Protein AF-X0RIE0-F1 (afdb_monomer_lite)

Foldseek 3Di:
DAEDALAFDFDQDPLLATEGAQKAAEQLQCVVPVCQGDVNAQPLSVVCVVVVYDRNDIHGNPRYPPVNNLVSLQPRPALEHEYANRYACLVPLPRVLVVLQSNLVRHAYEYEHLNSDDDDPVSLVSLQVSQHEYAHEDELPDDPVSLVVSVVSQVVSVVSRRHYEHEYQYFDFAPDPVCVSSVVSRVVSVVDPPYAYDWDFDACPDVCNVVRGTPWDQDPQARPRTITGPPDPPHDRHRLVPHPCNSVPDPVPDDDDPWDWDQDVPNPDIDTPDDDDDDDDPVVVPDDD

Sequence (289 aa):
MRQYSETLTAATNSRGVLDIDTVKGCYFGMKTYPDGGCYKLCYAAKIAARYKIDFSKSIIRKDINHSRIEKAVIRHKLPWFRVGTMGDPSYSWNYTIKVCEWLSRFKTPVIITKHWVPMSNDHISALKKCGAIVNTSTSPLDSRAEIDYRVNTFKSLKKLGVKSVLRVVSVKFGA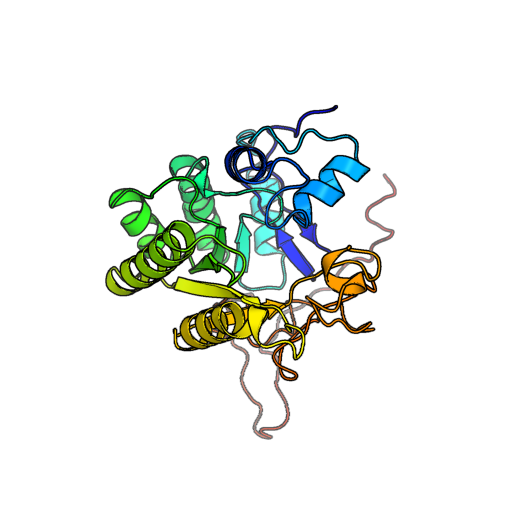DSKYDEKKHIQDRLFLNTPIIDNPLRIMINDNRVVSGQIVVQKHKGAVGGSTVSISNKATYLGKCGLCPDQCGVEFNKLWVGGYKMTKGEDDSKMVPCKYDPKAMNQIEMFTDT

Radius of gyration: 19.78 Å; chains: 1; bounding box: 59×55×47 Å

Structure (mmCIF, N/CA/C/O backbone):
data_AF-X0RIE0-F1
#
_entry.id   AF-X0RIE0-F1
#
loop_
_atom_site.group_PDB
_atom_site.id
_atom_site.type_symbol
_atom_site.label_atom_id
_atom_site.label_alt_id
_atom_site.label_comp_id
_atom_site.label_asym_id
_atom_site.label_entity_id
_atom_site.label_seq_id
_atom_site.pdbx_PDB_ins_code
_atom_site.Cartn_x
_atom_site.Cartn_y
_atom_site.Cartn_z
_atom_site.occupancy
_atom_site.B_iso_or_equiv
_atom_site.auth_seq_id
_atom_site.auth_comp_id
_atom_site.auth_asym_id
_atom_site.auth_atom_id
_atom_site.pdbx_PDB_model_num
ATOM 1 N N . MET A 1 1 ? -6.871 21.908 -9.782 1.00 80.75 1 MET A N 1
ATOM 2 C CA . MET A 1 1 ? -7.375 20.581 -9.342 1.00 80.75 1 MET A CA 1
ATOM 3 C C . MET A 1 1 ? -8.070 20.736 -7.998 1.00 80.75 1 MET A C 1
ATOM 5 O O . MET A 1 1 ? -7.687 21.620 -7.245 1.00 80.75 1 MET A O 1
ATOM 9 N N . ARG A 1 2 ? -9.077 19.908 -7.700 1.00 93.75 2 ARG A N 1
ATOM 10 C CA . ARG A 1 2 ? -9.757 19.882 -6.392 1.00 93.75 2 ARG A CA 1
ATOM 11 C C . ARG A 1 2 ? -8.868 19.222 -5.337 1.00 93.75 2 ARG A C 1
ATOM 13 O O . ARG A 1 2 ? -8.039 18.388 -5.689 1.00 93.75 2 ARG A O 1
ATOM 20 N N . GLN A 1 3 ? -9.059 19.546 -4.064 1.00 94.44 3 GLN A N 1
ATOM 21 C CA . GLN A 1 3 ? -8.423 18.815 -2.962 1.00 94.44 3 GLN A CA 1
ATOM 22 C C . GLN A 1 3 ? -9.340 17.699 -2.448 1.00 94.44 3 GLN A C 1
ATOM 24 O O . GLN A 1 3 ? -10.545 17.695 -2.712 1.00 94.44 3 GLN A O 1
ATOM 29 N N . TYR A 1 4 ? -8.765 16.732 -1.733 1.00 95.88 4 TYR A N 1
ATOM 30 C CA . TYR A 1 4 ? -9.562 15.785 -0.960 1.00 95.88 4 TYR A CA 1
ATOM 31 C C . TYR A 1 4 ? -10.248 16.495 0.211 1.00 95.88 4 TYR A C 1
ATOM 33 O O . TYR A 1 4 ? -9.674 17.394 0.812 1.00 95.88 4 TYR A O 1
ATOM 41 N N . SER A 1 5 ? -11.457 16.051 0.552 1.00 95.12 5 SER A N 1
ATOM 42 C CA . SER A 1 5 ? -12.152 16.476 1.771 1.00 95.12 5 SER A CA 1
ATOM 43 C C . SER A 1 5 ? -11.502 15.868 3.021 1.00 95.12 5 SER A C 1
ATOM 45 O O . SER A 1 5 ? -11.098 14.696 3.013 1.00 95.12 5 SER A O 1
ATOM 47 N N . GLU A 1 6 ? -11.482 16.651 4.101 1.00 96.75 6 GLU A N 1
ATOM 48 C CA . GLU A 1 6 ? -11.042 16.252 5.443 1.00 96.75 6 GLU A CA 1
ATOM 49 C C . GLU A 1 6 ? -12.029 15.315 6.161 1.00 96.75 6 GLU A C 1
ATOM 51 O O . GLU A 1 6 ? -11.712 14.758 7.205 1.00 96.75 6 GLU A O 1
ATOM 56 N N . THR A 1 7 ? -13.202 15.035 5.594 1.00 97.75 7 THR A N 1
ATOM 57 C CA . THR A 1 7 ? -14.171 14.124 6.212 1.00 97.75 7 THR A CA 1
ATOM 58 C C . THR A 1 7 ? -13.706 12.681 6.146 1.00 97.75 7 THR A C 1
ATOM 60 O O . THR A 1 7 ? -13.530 12.168 5.047 1.00 97.75 7 THR A O 1
ATOM 63 N N . LEU A 1 8 ? -13.566 11.976 7.270 1.00 98.00 8 LEU A N 1
ATOM 64 C CA . LEU A 1 8 ? -13.267 10.542 7.296 1.00 98.00 8 LEU A CA 1
ATOM 65 C C . LEU A 1 8 ? -14.462 9.736 6.769 1.00 98.00 8 LEU A C 1
ATOM 67 O O . LEU A 1 8 ? -15.612 9.973 7.127 1.00 98.00 8 LEU A O 1
ATOM 71 N N . THR A 1 9 ? -14.203 8.746 5.914 1.00 96.81 9 THR A N 1
ATOM 72 C CA . THR A 1 9 ? -15.258 7.909 5.318 1.00 96.81 9 THR A CA 1
ATOM 73 C C . THR A 1 9 ? -14.890 6.441 5.403 1.00 96.81 9 THR A C 1
ATOM 75 O O . THR A 1 9 ? -13.744 6.099 5.119 1.00 96.81 9 THR A O 1
ATOM 78 N N . ALA A 1 10 ? -15.879 5.590 5.663 1.00 97.19 10 ALA A N 1
ATOM 79 C CA . ALA A 1 10 ? -15.780 4.146 5.502 1.00 97.19 10 ALA A CA 1
ATOM 80 C C . ALA A 1 10 ? -16.539 3.726 4.234 1.00 97.19 10 ALA A C 1
ATOM 82 O O . ALA A 1 10 ? -17.745 3.957 4.138 1.00 97.19 10 ALA A O 1
ATOM 83 N N . ALA A 1 11 ? -15.842 3.166 3.243 1.00 93.81 11 ALA A N 1
ATOM 84 C CA . ALA A 1 11 ? -16.431 2.825 1.946 1.00 93.81 11 ALA A CA 1
ATOM 85 C C . ALA A 1 11 ? -15.933 1.470 1.437 1.00 93.81 11 ALA A C 1
ATOM 87 O O . ALA A 1 11 ? -14.747 1.170 1.517 1.00 93.81 11 ALA A O 1
ATOM 88 N N . THR A 1 12 ? -16.836 0.647 0.898 1.00 95.00 12 THR A N 1
ATOM 89 C CA . THR A 1 12 ? -16.446 -0.641 0.308 1.00 95.00 12 THR A CA 1
ATOM 90 C C . THR A 1 12 ? -15.968 -0.434 -1.127 1.00 95.00 12 THR A C 1
ATOM 92 O O . THR A 1 12 ? -16.704 0.096 -1.955 1.00 95.00 12 THR A O 1
ATOM 95 N N . ASN A 1 13 ? -14.744 -0.858 -1.439 1.00 89.75 13 ASN A N 1
ATOM 96 C CA . ASN A 1 13 ? -14.185 -0.746 -2.786 1.00 89.75 13 ASN A CA 1
ATOM 97 C C . ASN A 1 13 ? -14.621 -1.895 -3.714 1.00 89.75 13 ASN A C 1
ATOM 99 O O . ASN A 1 13 ? -15.261 -2.866 -3.308 1.00 89.75 13 ASN A O 1
ATOM 103 N N . SER A 1 14 ? -14.199 -1.829 -4.979 1.00 85.19 14 SER A N 1
ATOM 104 C CA . SER A 1 14 ? -14.514 -2.833 -6.008 1.00 85.19 14 SER A CA 1
ATOM 105 C C . SER A 1 14 ? -13.951 -4.236 -5.733 1.00 85.19 14 SER A C 1
ATOM 107 O O . SER A 1 14 ? -14.392 -5.211 -6.344 1.00 85.19 14 SER A O 1
ATOM 109 N N . ARG A 1 15 ? -13.004 -4.378 -4.795 1.00 85.00 15 ARG A N 1
ATOM 110 C CA . ARG A 1 15 ? -12.513 -5.679 -4.310 1.00 85.00 15 ARG A CA 1
ATOM 111 C C . ARG A 1 15 ? -13.320 -6.225 -3.131 1.00 85.00 15 ARG A C 1
ATOM 113 O O . ARG A 1 15 ? -13.024 -7.330 -2.672 1.00 85.00 15 ARG A O 1
ATOM 120 N N . GLY A 1 16 ? -14.332 -5.491 -2.671 1.00 90.25 16 GLY A N 1
ATOM 121 C CA . GLY A 1 16 ? -15.191 -5.865 -1.553 1.00 90.25 16 GLY A CA 1
ATOM 122 C C . GLY A 1 16 ? -14.558 -5.631 -0.183 1.00 90.25 16 GLY A C 1
ATOM 123 O O . GLY A 1 16 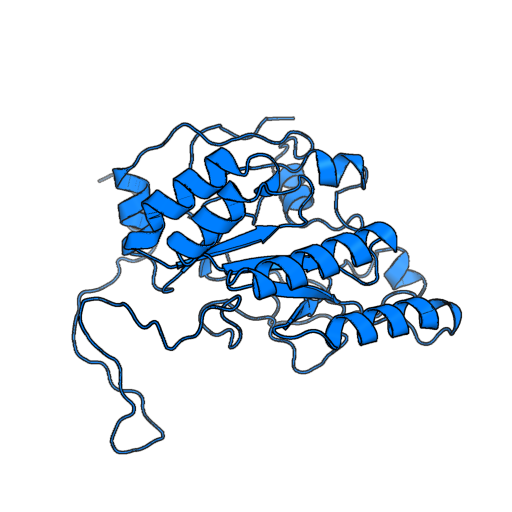? -14.943 -6.317 0.755 1.00 90.25 16 GLY A O 1
ATOM 124 N N . VAL A 1 17 ? -13.586 -4.718 -0.080 1.00 93.62 17 VAL A N 1
ATOM 125 C CA . VAL A 1 17 ? -12.915 -4.343 1.177 1.00 93.62 17 VAL A CA 1
ATOM 126 C C . VAL A 1 17 ? -13.443 -3.006 1.662 1.00 93.62 17 VAL A C 1
ATOM 128 O O . VAL A 1 17 ? -13.542 -2.083 0.856 1.00 93.62 17 VAL A O 1
ATOM 131 N N . LEU A 1 18 ? -13.728 -2.893 2.958 1.00 97.69 18 LEU A N 1
ATOM 132 C CA . LEU A 1 18 ? -13.994 -1.611 3.602 1.00 97.69 18 LEU A CA 1
ATOM 133 C C . LEU A 1 18 ? -12.692 -0.824 3.783 1.00 97.69 18 LEU A C 1
ATOM 135 O O . LEU A 1 18 ? -11.839 -1.206 4.585 1.00 97.69 18 LEU A O 1
ATOM 139 N N . ASP A 1 19 ? -12.562 0.277 3.052 1.00 97.69 19 ASP A N 1
ATOM 140 C CA . ASP A 1 19 ? -11.468 1.230 3.191 1.00 97.69 19 ASP A CA 1
ATOM 141 C C . ASP A 1 19 ? -11.870 2.362 4.147 1.00 97.69 19 ASP A C 1
ATOM 143 O O . ASP A 1 19 ? -12.945 2.958 4.016 1.00 97.69 19 ASP A O 1
ATOM 147 N N . ILE A 1 20 ? -10.976 2.672 5.083 1.00 98.25 20 ILE A N 1
ATOM 148 C CA . ILE A 1 20 ? -11.051 3.788 6.028 1.00 98.25 20 ILE A CA 1
ATOM 149 C C . ILE A 1 20 ? -9.722 4.532 5.949 1.00 98.25 20 ILE A C 1
ATOM 151 O O . ILE A 1 20 ? -8.845 4.406 6.797 1.00 98.25 20 ILE A O 1
ATOM 155 N N . ASP A 1 21 ? -9.545 5.278 4.864 1.00 97.81 21 ASP A N 1
ATOM 156 C CA . ASP A 1 21 ? -8.313 6.023 4.624 1.00 97.81 21 ASP A CA 1
ATOM 157 C C . ASP A 1 21 ? -8.254 7.265 5.517 1.00 97.81 21 ASP A C 1
ATOM 159 O O . ASP A 1 21 ? -8.975 8.239 5.284 1.00 97.81 21 ASP A O 1
ATOM 163 N N . THR A 1 22 ? -7.380 7.216 6.523 1.00 98.38 22 THR A N 1
ATOM 164 C CA . THR A 1 22 ? -7.072 8.307 7.466 1.00 98.38 22 THR A CA 1
ATOM 165 C C . THR A 1 22 ? -6.283 9.436 6.811 1.00 98.38 22 THR A C 1
ATOM 167 O O . THR A 1 22 ? -6.375 10.590 7.227 1.00 98.38 22 THR A O 1
ATOM 170 N N . VAL A 1 23 ? -5.545 9.101 5.753 1.00 98.31 23 VAL A N 1
ATOM 171 C CA . VAL A 1 23 ? -4.840 10.027 4.872 1.00 98.31 23 VAL A CA 1
ATOM 172 C C . VAL A 1 23 ? -5.241 9.723 3.433 1.00 98.31 23 VAL A C 1
ATOM 174 O O . VAL A 1 23 ? -5.200 8.568 3.005 1.00 98.31 23 VAL A O 1
ATOM 177 N N . LYS A 1 24 ? -5.603 10.759 2.672 1.00 97.56 24 LYS A N 1
ATOM 178 C CA . LYS A 1 24 ? -5.766 10.675 1.214 1.00 97.56 24 LYS A CA 1
ATOM 179 C C . LYS A 1 24 ? -4.759 11.562 0.505 1.00 97.56 24 LYS A C 1
ATOM 181 O O . LYS A 1 24 ? -4.426 12.633 0.995 1.00 97.56 24 LYS A O 1
ATOM 186 N N . GLY A 1 25 ? -4.305 11.111 -0.659 1.00 97.50 25 GLY A N 1
ATOM 187 C CA . GLY A 1 25 ? -3.147 11.698 -1.324 1.00 97.50 25 GLY A CA 1
ATOM 188 C C . GLY A 1 25 ? -1.833 11.158 -0.763 1.00 97.50 25 GLY A C 1
ATOM 189 O O . GLY A 1 25 ? -1.790 10.524 0.294 1.00 97.50 25 GLY A O 1
ATOM 190 N N . CYS A 1 26 ? -0.755 11.348 -1.518 1.00 97.88 26 CYS A N 1
ATOM 191 C CA . CYS A 1 26 ? 0.563 10.849 -1.147 1.00 97.88 26 CYS A CA 1
ATOM 192 C C . CYS A 1 26 ? 1.647 11.826 -1.599 1.00 97.88 26 CYS A C 1
ATOM 194 O O . CYS A 1 26 ? 2.268 11.640 -2.645 1.00 97.88 26 CYS A O 1
ATOM 196 N N . TYR A 1 27 ? 1.892 12.852 -0.783 1.00 97.56 27 TYR A N 1
ATOM 197 C CA . TYR A 1 27 ? 2.935 13.845 -1.037 1.00 97.56 27 TYR A CA 1
ATOM 198 C C . TYR A 1 27 ? 4.303 13.207 -1.273 1.00 97.56 27 TYR A C 1
ATOM 200 O O . TYR A 1 27 ? 4.913 13.441 -2.309 1.00 97.56 27 TYR A O 1
ATOM 208 N N . PHE A 1 28 ? 4.763 12.341 -0.368 1.00 96.38 28 PHE A N 1
ATOM 209 C CA . PHE A 1 28 ? 6.079 11.711 -0.499 1.00 96.38 28 PHE A CA 1
ATOM 210 C C . PHE A 1 28 ? 6.182 10.820 -1.737 1.00 96.38 28 PHE A C 1
ATOM 212 O O . PHE A 1 28 ? 7.146 10.926 -2.484 1.00 96.38 28 PHE A O 1
ATOM 219 N N . GLY A 1 29 ? 5.157 10.010 -2.017 1.00 95.62 29 GLY A N 1
ATOM 220 C CA . GLY A 1 29 ? 5.140 9.167 -3.210 1.00 95.62 29 GLY A CA 1
ATOM 221 C C . GLY A 1 29 ? 5.154 9.972 -4.510 1.00 95.62 29 GLY A C 1
ATOM 222 O O . GLY A 1 29 ? 5.807 9.558 -5.462 1.00 95.62 29 GLY A O 1
ATOM 223 N N . MET A 1 30 ? 4.475 11.122 -4.546 1.00 97.00 30 MET A N 1
ATOM 224 C CA . MET A 1 30 ? 4.508 12.037 -5.691 1.00 97.00 30 MET A CA 1
ATOM 225 C C . MET A 1 30 ? 5.804 12.850 -5.749 1.00 97.00 30 MET A C 1
ATOM 227 O O . MET A 1 30 ? 6.278 13.147 -6.832 1.00 97.00 30 MET A O 1
ATOM 231 N N . LYS A 1 31 ? 6.430 13.172 -4.615 1.00 96.06 31 LYS A N 1
ATOM 232 C CA . LYS A 1 31 ? 7.739 13.834 -4.590 1.00 96.06 31 LYS A CA 1
ATOM 233 C C . LYS A 1 31 ? 8.838 12.910 -5.118 1.00 96.06 31 LYS A C 1
ATOM 235 O O . LYS A 1 31 ? 9.671 13.342 -5.904 1.00 96.06 31 LYS A O 1
ATOM 240 N N . THR A 1 32 ? 8.831 11.645 -4.701 1.00 94.44 32 THR A N 1
ATOM 241 C CA . THR A 1 32 ? 9.798 10.635 -5.155 1.00 94.44 32 THR A CA 1
ATOM 242 C C . THR A 1 32 ? 9.533 10.205 -6.598 1.00 94.44 32 THR A C 1
ATOM 244 O O . THR A 1 32 ? 10.470 9.960 -7.352 1.00 94.44 32 THR A O 1
ATOM 247 N N . TYR A 1 33 ? 8.263 10.128 -6.999 1.00 94.19 33 TYR A N 1
ATOM 248 C CA . TYR A 1 33 ? 7.850 9.721 -8.340 1.00 94.19 33 TYR A CA 1
ATOM 249 C C . TYR A 1 33 ? 6.817 10.717 -8.907 1.00 94.19 33 TYR A C 1
ATOM 251 O O . TYR A 1 33 ? 5.611 10.440 -8.874 1.00 94.19 33 TYR A O 1
ATOM 259 N N . PRO A 1 34 ? 7.264 11.877 -9.428 1.00 92.69 34 PRO A N 1
ATOM 260 C CA . PRO A 1 34 ? 6.371 12.962 -9.863 1.00 92.69 34 PRO A CA 1
ATOM 261 C C . PRO A 1 34 ? 5.415 12.556 -10.986 1.00 92.69 34 PRO A C 1
ATOM 263 O O . PRO A 1 34 ? 4.260 12.984 -11.009 1.00 92.69 34 PRO A O 1
ATOM 266 N N . ASP A 1 35 ? 5.835 11.630 -11.844 1.00 90.88 35 ASP A N 1
ATOM 267 C CA . ASP A 1 35 ? 5.082 11.206 -13.026 1.00 90.88 35 ASP A CA 1
ATOM 268 C C . ASP A 1 35 ? 4.037 10.119 -12.710 1.00 90.88 35 ASP A C 1
ATOM 270 O O . ASP A 1 35 ? 4.015 9.047 -13.317 1.00 90.88 35 ASP A O 1
ATOM 274 N N . GLY A 1 36 ? 3.166 10.363 -11.731 1.00 90.81 36 GLY A N 1
ATOM 275 C CA . GLY A 1 36 ? 2.044 9.468 -11.415 1.00 90.81 36 GLY A CA 1
ATOM 276 C C . GLY A 1 36 ? 2.278 8.508 -10.245 1.00 90.81 36 GLY A C 1
ATOM 277 O O . GLY A 1 36 ? 1.627 7.460 -10.166 1.00 90.81 36 GLY A O 1
ATOM 278 N N . GLY A 1 37 ? 3.177 8.858 -9.324 1.00 94.25 37 GLY A N 1
ATOM 279 C CA . GLY A 1 37 ? 3.427 8.126 -8.084 1.00 94.25 37 GLY A CA 1
ATOM 280 C C . GLY A 1 37 ? 4.236 6.849 -8.300 1.00 94.25 37 GLY A C 1
ATOM 281 O O . GLY A 1 37 ? 4.867 6.675 -9.339 1.00 94.25 37 GLY A O 1
ATOM 282 N N . CYS A 1 38 ? 4.225 5.944 -7.314 1.00 94.12 38 CYS A N 1
ATOM 283 C CA . CYS A 1 38 ? 5.044 4.721 -7.303 1.00 94.12 38 CYS A CA 1
ATOM 284 C C . CYS A 1 38 ? 5.117 4.040 -8.682 1.00 94.12 38 CYS A C 1
ATOM 286 O O . CYS A 1 38 ? 4.095 3.638 -9.247 1.00 94.12 38 CYS A O 1
ATOM 288 N N . TYR A 1 39 ? 6.339 3.930 -9.212 1.00 92.75 39 TYR A N 1
ATOM 289 C CA . TYR A 1 39 ? 6.660 3.307 -10.506 1.00 92.75 39 TYR A CA 1
ATOM 290 C C . TYR A 1 39 ? 5.984 3.940 -11.730 1.00 92.75 39 TYR A C 1
ATOM 292 O O . TYR A 1 39 ? 5.895 3.280 -12.772 1.00 92.75 39 TYR A O 1
ATOM 300 N N . LYS A 1 40 ? 5.496 5.182 -11.603 1.00 91.44 40 LYS A N 1
ATOM 301 C CA . LYS A 1 40 ? 4.629 5.892 -12.563 1.00 91.44 40 LYS A CA 1
ATOM 302 C C . LYS A 1 40 ? 3.266 5.218 -12.777 1.00 91.44 40 LYS A C 1
ATOM 304 O O . LYS A 1 40 ? 2.592 5.392 -13.791 1.00 91.44 40 LYS A O 1
ATOM 309 N N . LEU A 1 41 ? 2.865 4.365 -11.833 1.00 92.25 41 LEU A N 1
ATOM 310 C CA . LEU A 1 41 ? 1.735 3.445 -11.974 1.00 92.25 41 LEU A CA 1
ATOM 311 C C . LEU A 1 41 ? 0.826 3.425 -10.744 1.00 92.25 41 LEU A C 1
ATOM 313 O O . LEU A 1 41 ? -0.003 2.521 -10.618 1.00 92.25 41 LEU A O 1
ATOM 317 N N . CYS A 1 42 ? 0.935 4.408 -9.846 1.00 94.06 42 CYS A N 1
ATOM 318 C CA . CYS A 1 42 ? 0.115 4.439 -8.644 1.00 94.06 42 CYS A CA 1
ATOM 319 C C . CYS A 1 42 ? -1.375 4.484 -9.014 1.00 94.06 42 CYS A C 1
ATOM 321 O O . CYS A 1 42 ? -1.870 5.436 -9.621 1.00 94.06 42 CYS A O 1
ATOM 323 N N . TYR A 1 43 ? -2.106 3.438 -8.628 1.00 90.06 43 TYR A N 1
ATOM 324 C CA . TYR A 1 43 ? -3.536 3.318 -8.901 1.00 90.06 43 TYR A CA 1
ATOM 325 C C . TYR A 1 43 ? -4.336 4.483 -8.300 1.00 90.06 43 TYR A C 1
ATOM 327 O O . TYR A 1 43 ? -5.184 5.058 -8.980 1.00 90.06 43 TYR A O 1
ATOM 335 N N . ALA A 1 44 ? -4.018 4.875 -7.062 1.00 93.69 44 ALA A N 1
ATOM 336 C CA . ALA A 1 44 ? -4.684 5.980 -6.380 1.00 93.69 44 ALA A CA 1
ATOM 337 C C . ALA A 1 44 ? -4.435 7.331 -7.075 1.00 93.69 44 ALA A C 1
ATOM 339 O O . ALA A 1 44 ? -5.380 8.100 -7.251 1.00 93.69 44 ALA A O 1
ATOM 340 N N . ALA A 1 45 ? -3.211 7.580 -7.559 1.00 95.69 45 ALA A N 1
ATOM 341 C CA . ALA A 1 45 ? -2.891 8.776 -8.339 1.00 95.69 45 ALA A CA 1
ATOM 342 C C . ALA A 1 45 ? -3.681 8.824 -9.659 1.00 95.69 45 ALA A C 1
ATOM 344 O O . ALA A 1 45 ? -4.270 9.850 -9.995 1.00 95.69 45 ALA A O 1
ATOM 345 N N . LYS A 1 46 ? -3.776 7.694 -10.376 1.00 92.69 46 LYS A N 1
ATOM 346 C CA . LYS A 1 46 ? -4.558 7.593 -11.622 1.00 92.69 46 LYS A CA 1
ATOM 347 C C . LYS A 1 46 ? -6.052 7.840 -11.401 1.00 92.69 46 LYS A C 1
ATOM 349 O O . LYS A 1 46 ? -6.688 8.514 -12.210 1.00 92.69 46 LYS A O 1
ATOM 354 N N . ILE A 1 47 ? -6.622 7.315 -10.313 1.00 91.88 47 ILE A N 1
ATOM 355 C CA . ILE A 1 47 ? -8.013 7.607 -9.941 1.00 91.88 47 ILE A CA 1
ATOM 356 C C . ILE A 1 47 ? -8.183 9.092 -9.627 1.00 91.88 47 ILE A C 1
ATOM 358 O O . ILE A 1 47 ? -9.107 9.716 -10.141 1.00 91.88 47 ILE A O 1
ATOM 362 N N . ALA A 1 48 ? -7.307 9.663 -8.799 1.00 94.62 48 ALA A N 1
ATOM 363 C CA . ALA A 1 48 ? -7.378 11.069 -8.422 1.00 94.62 48 ALA A CA 1
ATOM 364 C C . ALA A 1 48 ? -7.362 11.978 -9.659 1.00 94.62 48 ALA A C 1
ATOM 366 O O . ALA A 1 48 ? -8.244 12.824 -9.807 1.00 94.62 48 ALA A O 1
ATOM 367 N N . ALA A 1 49 ? -6.442 11.719 -10.594 1.00 94.06 49 ALA A N 1
ATOM 368 C CA . ALA A 1 49 ? -6.347 12.433 -11.863 1.00 94.06 49 ALA A CA 1
ATOM 369 C C . ALA A 1 49 ? -7.648 12.345 -12.678 1.00 94.06 49 ALA A C 1
ATOM 371 O O . ALA A 1 49 ? -8.153 13.370 -13.134 1.00 94.06 49 ALA A O 1
ATOM 372 N N . ARG A 1 50 ? -8.256 11.151 -12.782 1.00 92.56 50 ARG A N 1
ATOM 373 C CA . ARG A 1 50 ? -9.558 10.959 -13.453 1.00 92.56 50 ARG A CA 1
ATOM 374 C C . ARG A 1 50 ? -10.656 11.848 -12.865 1.00 92.56 50 ARG A C 1
ATOM 376 O O . ARG A 1 50 ? -11.483 12.366 -13.606 1.00 92.56 50 ARG A O 1
ATOM 383 N N . TYR A 1 51 ? -10.651 12.049 -11.550 1.00 92.62 51 TYR A N 1
ATOM 384 C CA . TYR A 1 51 ? -11.613 12.909 -10.857 1.00 92.62 51 TYR A CA 1
ATOM 385 C C . TYR A 1 51 ? -11.124 14.357 -10.668 1.00 92.62 51 TYR A C 1
ATOM 387 O O . TYR A 1 51 ? -11.759 15.124 -9.938 1.00 92.62 51 TYR A O 1
ATOM 395 N N . LYS A 1 52 ? -10.031 14.760 -11.334 1.00 96.44 52 LYS A N 1
ATOM 396 C CA . LYS A 1 52 ? -9.419 16.098 -11.241 1.00 96.44 52 LYS A CA 1
ATOM 397 C C . LYS A 1 52 ? -9.046 16.494 -9.800 1.00 96.44 52 LYS A C 1
ATOM 399 O O . LYS A 1 52 ? -9.192 17.660 -9.424 1.00 96.44 52 LYS A O 1
ATOM 404 N N . ILE A 1 53 ? -8.604 15.526 -8.994 1.00 95.88 53 ILE A N 1
ATOM 405 C CA . ILE A 1 53 ? -8.155 15.702 -7.605 1.00 95.88 53 ILE A CA 1
ATOM 406 C C . ILE A 1 53 ? -6.625 15.752 -7.554 1.00 95.88 53 ILE A C 1
ATOM 408 O O . ILE A 1 53 ? -5.951 14.930 -8.174 1.00 95.88 53 ILE A O 1
ATOM 412 N N . ASP A 1 54 ? -6.087 16.688 -6.777 1.00 96.25 54 ASP A N 1
ATOM 413 C CA . ASP A 1 54 ? -4.660 16.815 -6.506 1.00 96.25 54 ASP A CA 1
ATOM 414 C C . ASP A 1 54 ? -4.178 15.713 -5.552 1.00 96.25 54 ASP A C 1
ATOM 416 O O . ASP A 1 54 ? -4.381 15.776 -4.340 1.00 96.25 54 ASP A O 1
ATOM 420 N N . PHE A 1 55 ? -3.538 14.683 -6.106 1.00 97.00 55 PHE A N 1
ATOM 421 C CA . PHE A 1 55 ? -2.972 13.579 -5.326 1.00 97.00 55 PHE A CA 1
ATOM 422 C C . PHE A 1 55 ? -1.622 13.912 -4.676 1.00 97.00 55 PHE A C 1
ATOM 424 O O . PHE A 1 55 ? -1.180 13.182 -3.786 1.00 97.00 55 PHE A O 1
ATOM 431 N N . SER A 1 56 ? -0.963 14.992 -5.111 1.00 96.94 56 SER A N 1
ATOM 432 C CA . SER A 1 56 ? 0.343 15.404 -4.581 1.00 96.94 56 SER A CA 1
ATOM 433 C C . SER A 1 56 ? 0.250 16.002 -3.180 1.00 96.94 56 SER A C 1
ATOM 435 O O . SER A 1 56 ? 1.258 16.121 -2.492 1.00 96.94 56 SER A O 1
ATOM 437 N N . LYS A 1 57 ? -0.962 16.320 -2.716 1.00 96.44 57 LYS A N 1
ATOM 438 C CA . LYS A 1 57 ? -1.219 16.797 -1.360 1.00 96.44 57 LYS A CA 1
ATOM 439 C C . LYS A 1 57 ? -1.778 15.675 -0.502 1.00 96.44 57 LYS A C 1
ATOM 441 O O . LYS A 1 57 ? -2.801 15.083 -0.836 1.00 96.44 57 LYS A O 1
ATOM 446 N N . SER A 1 58 ? -1.112 15.406 0.616 1.00 97.62 58 SER A N 1
ATOM 447 C CA . SER A 1 58 ? -1.628 14.506 1.646 1.00 97.62 58 SER A CA 1
ATOM 448 C C . SER A 1 58 ? -2.576 15.269 2.569 1.00 97.62 58 SER A C 1
ATOM 450 O O . SER A 1 58 ? -2.160 16.213 3.237 1.00 97.62 58 SER A O 1
ATOM 452 N N . ILE A 1 59 ? -3.831 14.836 2.634 1.00 98.06 59 ILE A N 1
ATOM 453 C CA . ILE A 1 59 ? -4.863 15.392 3.511 1.00 98.06 59 ILE A CA 1
ATOM 454 C C . ILE A 1 59 ? -5.166 14.384 4.617 1.00 98.06 59 ILE A C 1
ATOM 456 O O . ILE A 1 59 ? -5.511 13.233 4.336 1.00 98.06 59 ILE A O 1
ATOM 460 N N . ILE A 1 60 ? -5.041 14.822 5.871 1.00 98.38 60 ILE A N 1
ATOM 461 C CA . ILE A 1 60 ? -5.447 14.050 7.051 1.00 98.38 60 ILE A CA 1
ATOM 462 C C . ILE A 1 60 ? -6.951 14.244 7.228 1.00 98.38 60 ILE A C 1
ATOM 464 O O . ILE A 1 60 ? -7.419 15.375 7.292 1.00 98.38 60 ILE A O 1
ATOM 468 N N . ARG A 1 61 ? -7.715 13.156 7.306 1.00 97.44 61 ARG A N 1
ATOM 469 C CA . ARG A 1 61 ? -9.179 13.221 7.270 1.00 97.44 61 ARG A CA 1
ATOM 470 C C . ARG A 1 61 ? -9.767 13.204 8.674 1.00 97.44 61 ARG A C 1
ATOM 472 O O . ARG A 1 61 ? -10.107 12.131 9.158 1.00 97.44 61 ARG A O 1
ATOM 479 N N . LYS A 1 62 ? -9.808 14.370 9.329 1.00 96.75 62 LYS A N 1
ATOM 480 C CA . LYS A 1 62 ? -10.153 14.535 10.749 1.00 96.75 62 LYS A CA 1
ATOM 481 C C . LYS A 1 62 ? -11.628 14.811 11.045 1.00 96.75 62 LYS A C 1
ATOM 483 O O . LYS A 1 62 ? -11.991 14.686 12.213 1.00 96.75 62 LYS A O 1
ATOM 488 N N . ASP A 1 63 ? -12.471 15.120 10.058 1.00 94.44 63 ASP A N 1
ATOM 489 C CA . ASP A 1 63 ? -13.896 15.357 10.335 1.00 94.44 63 ASP A CA 1
ATOM 490 C C . ASP A 1 63 ? -14.623 14.015 10.395 1.00 94.44 63 ASP A C 1
ATOM 492 O O . ASP A 1 63 ? -14.822 13.337 9.383 1.00 94.44 63 ASP A O 1
ATOM 496 N N . ILE A 1 64 ? -14.979 13.586 11.603 1.00 94.75 64 ILE A N 1
ATOM 497 C CA . ILE A 1 64 ? -15.466 12.231 11.858 1.00 94.75 64 ILE A CA 1
ATOM 498 C C . ILE A 1 64 ? -16.950 12.264 12.213 1.00 94.75 64 ILE A C 1
ATOM 500 O O . ILE A 1 64 ? -17.357 12.885 13.189 1.00 94.75 64 ILE A O 1
ATOM 504 N N . ASN A 1 65 ? -17.748 11.469 11.500 1.00 96.50 65 ASN A N 1
ATOM 505 C CA . ASN A 1 65 ? -19.042 11.015 12.003 1.00 96.50 65 ASN A CA 1
ATOM 506 C C . ASN A 1 65 ? -18.872 9.619 12.621 1.00 96.50 65 ASN A C 1
ATOM 508 O O . ASN A 1 65 ? -18.857 8.612 11.904 1.00 96.50 65 ASN A O 1
ATOM 512 N N . HIS A 1 66 ? -18.712 9.570 13.948 1.00 96.56 66 HIS A N 1
ATOM 513 C CA . HIS A 1 66 ? -18.370 8.340 14.667 1.00 96.56 66 HIS A CA 1
ATOM 514 C C . HIS A 1 66 ? -19.405 7.231 14.440 1.00 96.56 66 HIS A C 1
ATOM 516 O O . HIS A 1 66 ? -19.051 6.146 13.980 1.00 96.56 66 HIS A O 1
ATOM 522 N N . SER A 1 67 ? -20.689 7.530 14.659 1.00 96.69 67 SER A N 1
ATOM 523 C CA . SER A 1 67 ? -21.776 6.551 14.526 1.00 96.69 67 SER A CA 1
ATOM 524 C C . SER A 1 67 ? -21.853 5.951 13.119 1.00 96.69 67 SER A C 1
ATOM 526 O O . SER A 1 67 ? -21.991 4.736 12.960 1.00 96.69 67 SER A O 1
ATOM 528 N N . ARG A 1 68 ? -21.721 6.781 12.074 1.00 97.06 68 ARG A N 1
ATOM 529 C CA . ARG A 1 68 ? -21.766 6.314 10.681 1.00 97.06 68 ARG A CA 1
ATOM 530 C C . ARG A 1 68 ? -20.616 5.360 10.366 1.00 97.06 68 ARG A C 1
ATOM 532 O O . ARG A 1 68 ? -20.835 4.346 9.703 1.00 97.06 68 ARG A O 1
ATOM 539 N N . ILE A 1 69 ? -19.406 5.680 10.820 1.00 98.25 69 ILE A N 1
ATOM 540 C CA . ILE A 1 69 ? -18.219 4.855 10.570 1.00 98.25 69 ILE A CA 1
ATOM 541 C C . ILE A 1 69 ? -18.307 3.540 11.340 1.00 98.25 69 ILE A C 1
ATOM 543 O O . ILE A 1 69 ? -18.107 2.491 10.735 1.00 98.25 69 ILE A O 1
ATOM 547 N N . GLU A 1 70 ? -18.667 3.565 12.624 1.00 97.94 70 GLU A N 1
ATOM 548 C CA . GLU A 1 70 ? -18.822 2.341 13.420 1.00 97.94 70 GLU A CA 1
ATOM 549 C C . GLU A 1 70 ? -19.877 1.414 12.816 1.00 97.94 70 GLU A C 1
ATOM 551 O O . GLU A 1 70 ? -19.598 0.235 12.606 1.00 97.94 70 GLU A O 1
ATOM 556 N N . LYS A 1 71 ? -21.048 1.943 12.428 1.00 97.25 71 LYS A N 1
ATOM 557 C CA . LYS A 1 71 ? -22.089 1.160 11.739 1.00 97.25 71 LYS A CA 1
ATOM 558 C C . LYS A 1 71 ? -21.562 0.517 10.455 1.00 97.25 71 LYS A C 1
ATOM 560 O O . LYS A 1 71 ? -21.847 -0.652 10.202 1.00 97.25 71 LYS A O 1
ATOM 565 N N . ALA A 1 72 ? -20.792 1.252 9.651 1.00 97.88 72 ALA A N 1
ATOM 566 C CA . ALA A 1 72 ? -20.200 0.724 8.423 1.00 97.88 72 ALA A CA 1
ATOM 567 C C . ALA A 1 72 ? -19.154 -0.367 8.702 1.00 97.88 72 ALA A C 1
ATOM 569 O O . ALA A 1 72 ? -19.139 -1.382 8.007 1.00 97.88 72 ALA A O 1
ATOM 570 N N . VAL A 1 73 ? -18.318 -0.183 9.730 1.00 97.00 73 VAL A N 1
ATOM 571 C CA . VAL A 1 73 ? -17.350 -1.191 10.180 1.00 97.00 73 VAL A CA 1
ATOM 572 C C . VAL A 1 73 ? -18.082 -2.439 10.635 1.00 97.00 73 VAL A C 1
ATOM 574 O O . VAL A 1 73 ? -17.850 -3.489 10.054 1.00 97.00 73 VAL A O 1
ATOM 577 N N . ILE A 1 74 ? -19.005 -2.336 11.592 1.00 95.25 74 ILE A N 1
ATOM 578 C CA . ILE A 1 74 ? -19.742 -3.473 12.164 1.00 95.25 74 ILE A CA 1
ATOM 579 C C . ILE A 1 74 ? -20.457 -4.281 11.074 1.00 95.25 74 ILE A C 1
ATOM 581 O O . ILE A 1 74 ? -20.331 -5.503 11.037 1.00 95.25 74 ILE A O 1
ATOM 585 N N . ARG A 1 75 ? -21.156 -3.606 10.150 1.00 95.69 75 ARG A N 1
ATOM 586 C CA . ARG A 1 75 ? -21.929 -4.255 9.074 1.00 95.69 75 ARG A CA 1
ATOM 587 C C . ARG A 1 75 ? -21.066 -4.896 7.988 1.00 95.69 75 ARG A C 1
ATOM 589 O O . ARG A 1 75 ? -21.575 -5.694 7.203 1.00 95.69 75 ARG A O 1
ATOM 596 N N . HIS A 1 76 ? -19.787 -4.540 7.875 1.00 95.00 76 HIS A N 1
ATOM 597 C CA . HIS A 1 76 ? -18.950 -5.088 6.816 1.00 95.00 76 HIS A CA 1
ATOM 598 C C . HIS A 1 76 ? -18.663 -6.579 7.042 1.00 95.00 76 HIS A C 1
ATOM 600 O O . HIS A 1 76 ? -18.343 -7.012 8.145 1.00 95.00 76 HIS A O 1
ATOM 606 N N . LYS A 1 77 ? -18.735 -7.378 5.975 1.00 91.69 77 LYS A N 1
ATOM 607 C CA . LYS A 1 77 ? -18.635 -8.844 6.067 1.00 91.69 77 LYS A CA 1
ATOM 608 C C . LYS A 1 77 ? -17.246 -9.374 6.430 1.00 91.69 77 LYS A C 1
ATOM 610 O O . LYS A 1 77 ? -17.140 -10.431 7.036 1.00 91.69 77 LYS A O 1
ATOM 615 N N . LEU A 1 78 ? -16.177 -8.677 6.040 1.00 91.25 78 LEU A N 1
ATOM 616 C CA . LEU A 1 78 ? -14.815 -9.117 6.357 1.00 91.25 78 LEU A CA 1
ATOM 617 C C . LEU A 1 78 ? -14.503 -8.808 7.823 1.00 91.25 78 LEU A C 1
ATOM 619 O O . LEU A 1 78 ? -14.964 -7.780 8.314 1.00 91.25 78 LEU A O 1
ATOM 623 N N . PRO A 1 79 ? -13.713 -9.625 8.539 1.00 92.31 79 PRO A N 1
ATOM 624 C CA . PRO A 1 79 ? -13.377 -9.387 9.949 1.00 92.31 79 PRO A CA 1
ATOM 625 C C . PRO A 1 79 ? -12.323 -8.279 10.144 1.00 92.31 79 PRO A C 1
ATOM 627 O O . PRO A 1 79 ? -11.799 -8.075 11.240 1.00 92.31 79 PRO A O 1
ATOM 630 N N . TRP A 1 80 ? -12.005 -7.554 9.075 1.00 96.31 80 TRP A N 1
ATOM 631 C CA . TRP A 1 80 ? -10.983 -6.526 9.020 1.00 96.31 80 TRP A CA 1
ATOM 632 C C . TRP A 1 80 ? -11.415 -5.371 8.115 1.00 96.31 80 TRP A C 1
ATOM 634 O O . TRP A 1 80 ? -12.284 -5.524 7.252 1.00 96.31 80 TRP A O 1
ATOM 644 N N . PHE A 1 81 ? -10.795 -4.212 8.316 1.00 97.81 81 PHE A N 1
ATOM 645 C CA . PHE A 1 81 ? -10.897 -3.053 7.429 1.00 97.81 81 PHE A CA 1
ATOM 646 C C . PHE A 1 81 ? -9.496 -2.593 7.037 1.00 97.81 81 PHE A C 1
ATOM 648 O O . PHE A 1 81 ? -8.509 -2.957 7.677 1.00 97.81 81 PHE A O 1
ATOM 655 N N . ARG A 1 82 ? -9.399 -1.807 5.968 1.00 98.00 82 ARG A N 1
ATOM 656 C CA . ARG A 1 82 ? -8.123 -1.381 5.400 1.00 98.00 82 ARG A CA 1
ATOM 657 C C . ARG A 1 82 ? -7.902 0.114 5.547 1.00 98.00 82 ARG A C 1
ATOM 659 O O . ARG A 1 82 ? -8.821 0.900 5.347 1.00 98.00 82 ARG A O 1
ATOM 666 N N . VAL A 1 83 ? -6.656 0.489 5.803 1.00 98.50 83 VAL A N 1
ATOM 667 C CA . VAL A 1 83 ? -6.158 1.865 5.759 1.00 98.50 83 VAL A CA 1
ATOM 668 C C . VAL A 1 83 ? -4.991 1.929 4.773 1.00 98.50 83 VAL A C 1
ATOM 670 O O . VAL A 1 83 ? -4.110 1.069 4.813 1.00 98.50 83 VAL A O 1
ATOM 673 N N . GLY A 1 84 ? -4.967 2.937 3.898 1.00 96.94 84 GLY A N 1
ATOM 674 C CA . GLY A 1 84 ? -3.870 3.164 2.949 1.00 96.94 84 GLY A CA 1
ATOM 675 C C . GLY A 1 84 ? -4.164 2.697 1.523 1.00 96.94 84 GLY A C 1
ATOM 676 O O . GLY A 1 84 ? -3.266 2.243 0.816 1.00 96.94 84 GLY A O 1
ATOM 677 N N . THR A 1 85 ? -5.425 2.774 1.089 1.00 94.69 85 THR A N 1
ATOM 678 C CA . THR A 1 85 ? -5.818 2.488 -0.299 1.00 94.69 85 THR A CA 1
ATOM 679 C C . THR A 1 85 ? -5.645 3.719 -1.194 1.00 94.69 85 THR A C 1
ATOM 681 O O . THR A 1 85 ? -5.112 3.599 -2.299 1.00 94.69 85 THR A O 1
ATOM 684 N N . MET A 1 86 ? -6.068 4.903 -0.733 1.00 95.38 86 MET A N 1
ATOM 685 C CA . MET A 1 86 ? -6.024 6.164 -1.498 1.00 95.38 86 MET A CA 1
ATOM 686 C C . MET A 1 86 ? -4.996 7.179 -0.975 1.00 95.38 86 MET A C 1
ATOM 688 O O . MET A 1 86 ? -5.125 8.381 -1.216 1.00 95.38 86 MET A O 1
ATOM 692 N N . GLY A 1 87 ? -3.971 6.714 -0.270 1.00 96.06 87 GLY A N 1
ATOM 693 C CA . GLY A 1 87 ? -2.914 7.538 0.310 1.00 96.06 87 GLY A CA 1
ATOM 694 C C . GLY A 1 87 ? -1.918 6.677 1.075 1.00 96.06 87 GLY A C 1
ATOM 695 O O . GLY A 1 87 ? -2.006 5.450 1.024 1.00 96.06 87 GLY A O 1
ATOM 696 N N . ASP A 1 88 ? -0.987 7.313 1.785 1.00 98.19 88 ASP A N 1
ATOM 697 C CA . ASP A 1 88 ? -0.102 6.598 2.705 1.00 98.19 88 ASP A CA 1
ATOM 698 C C . ASP A 1 88 ? -0.359 7.024 4.160 1.00 98.19 88 ASP A C 1
ATOM 700 O O . ASP A 1 88 ? -0.161 8.198 4.495 1.00 98.19 88 ASP A O 1
ATOM 704 N N . PRO A 1 89 ? -0.784 6.096 5.035 1.00 98.19 89 PRO A N 1
ATOM 705 C CA . PRO A 1 89 ? -1.098 6.410 6.423 1.00 98.19 89 PRO A CA 1
ATOM 706 C C . PRO A 1 89 ? 0.118 6.856 7.239 1.00 98.19 89 PRO A C 1
ATOM 708 O O . PRO A 1 89 ? -0.067 7.518 8.264 1.00 98.19 89 PRO A O 1
ATOM 711 N N . SER A 1 90 ? 1.347 6.564 6.785 1.00 98.31 90 SER A N 1
ATOM 712 C CA . SER A 1 90 ? 2.560 6.990 7.486 1.00 98.31 90 SER A CA 1
ATOM 713 C C . SER A 1 90 ? 2.681 8.505 7.567 1.00 98.31 90 SER A C 1
ATOM 715 O O . SER A 1 90 ? 3.309 9.018 8.483 1.00 98.31 90 SER A O 1
ATOM 717 N N . TYR A 1 91 ? 2.048 9.244 6.649 1.00 98.12 91 TYR A N 1
ATOM 718 C CA . TYR A 1 91 ? 2.027 10.707 6.689 1.00 98.12 91 TYR A CA 1
ATOM 719 C C . TYR A 1 91 ? 1.488 11.255 8.022 1.00 98.12 91 TYR A C 1
ATOM 721 O O . TYR A 1 91 ? 1.863 12.345 8.443 1.00 98.12 91 TYR A O 1
ATOM 729 N N . SER A 1 92 ? 0.623 10.500 8.707 1.00 98.19 92 SER A N 1
ATOM 730 C CA . SER A 1 92 ? 0.186 10.829 10.059 1.00 98.19 92 SER A CA 1
ATOM 731 C C . SER A 1 92 ? -0.030 9.564 10.882 1.00 98.19 92 SER A C 1
ATOM 733 O O . SER A 1 92 ? -1.163 9.115 11.074 1.00 98.19 92 SER A O 1
ATOM 735 N N . TRP A 1 93 ? 1.060 8.992 11.399 1.00 98.50 93 TRP A N 1
ATOM 736 C CA . TRP A 1 93 ? 0.981 7.829 12.286 1.00 98.50 93 TRP A CA 1
ATOM 737 C C . TRP A 1 93 ? 0.105 8.080 13.511 1.00 98.50 93 TRP A C 1
ATOM 739 O O . TRP A 1 93 ? -0.767 7.263 13.793 1.00 98.50 93 TRP A O 1
ATOM 749 N N . ASN A 1 94 ? 0.248 9.240 14.162 1.00 98.50 94 ASN A N 1
ATOM 750 C CA . ASN A 1 94 ? -0.568 9.622 15.321 1.00 98.50 94 ASN A CA 1
ATOM 751 C C . ASN A 1 94 ? -2.071 9.490 15.035 1.00 98.50 94 ASN A C 1
ATOM 753 O O . ASN A 1 94 ? -2.801 8.838 15.780 1.00 98.50 94 ASN A O 1
ATOM 757 N N . TYR A 1 95 ? -2.544 10.088 13.938 1.00 98.50 95 TYR A N 1
ATOM 758 C CA . TYR A 1 95 ? -3.967 10.058 13.611 1.00 98.50 95 TYR A CA 1
ATOM 759 C C . TYR A 1 95 ? -4.414 8.686 13.095 1.00 98.50 95 TYR A C 1
ATOM 761 O O . TYR A 1 95 ? -5.477 8.199 13.478 1.00 98.50 95 TYR A O 1
ATOM 769 N N . THR A 1 96 ? -3.585 8.031 12.277 1.00 98.69 96 THR A N 1
ATOM 770 C CA . THR A 1 96 ? -3.852 6.670 11.798 1.00 98.69 96 THR A CA 1
ATOM 771 C C . THR A 1 96 ? -4.062 5.702 12.955 1.00 98.69 96 THR A C 1
ATOM 773 O O . THR A 1 96 ? -5.040 4.954 12.962 1.00 98.69 96 THR A O 1
ATOM 776 N N . ILE A 1 97 ? -3.171 5.733 13.944 1.00 98.62 97 ILE A N 1
ATOM 777 C CA . ILE A 1 97 ? -3.222 4.852 15.108 1.00 98.62 97 ILE A CA 1
ATOM 778 C C . ILE A 1 97 ? -4.444 5.164 15.961 1.00 98.62 97 ILE A C 1
ATOM 780 O O . ILE A 1 97 ? -5.167 4.233 16.290 1.00 98.62 97 ILE A O 1
ATOM 784 N N . LYS A 1 98 ? -4.759 6.444 16.204 1.00 98.56 98 LYS A N 1
ATOM 785 C CA . LYS A 1 98 ? -5.980 6.841 16.925 1.00 98.56 98 LYS A CA 1
ATOM 786 C C . LYS A 1 98 ? -7.245 6.230 16.307 1.00 98.56 98 LYS A C 1
ATOM 788 O O . LYS A 1 98 ? -8.110 5.726 17.022 1.00 98.56 98 LYS A O 1
ATOM 793 N N . VAL A 1 99 ? -7.361 6.250 14.976 1.00 98.69 99 VAL A N 1
ATOM 794 C CA . VAL A 1 99 ? -8.496 5.631 14.266 1.00 98.69 99 VAL A CA 1
ATOM 795 C C . VAL A 1 99 ? -8.451 4.102 14.365 1.00 98.69 99 VAL A C 1
ATOM 797 O O . VAL A 1 99 ? -9.490 3.474 14.567 1.00 98.69 99 VAL A O 1
ATOM 800 N N . CYS A 1 100 ? -7.267 3.493 14.265 1.00 98.69 100 CYS A N 1
ATOM 801 C CA . CYS A 1 100 ? -7.107 2.048 14.425 1.00 98.69 100 CYS A CA 1
ATOM 802 C C . CYS A 1 100 ? -7.488 1.582 15.835 1.00 98.69 100 CYS A C 1
ATOM 804 O O . CYS A 1 100 ? -8.248 0.629 15.956 1.00 98.69 100 CYS A O 1
ATOM 806 N N . GLU A 1 101 ? -7.034 2.262 16.887 1.00 98.12 101 GLU A N 1
ATOM 807 C CA . GLU A 1 101 ? -7.388 1.960 18.278 1.00 98.12 101 GLU A CA 1
ATOM 808 C C . GLU A 1 101 ? -8.900 2.042 18.483 1.00 98.12 101 GLU A C 1
ATOM 810 O O . GLU A 1 101 ? -9.507 1.091 18.978 1.00 98.12 101 GLU A O 1
ATOM 815 N N . TRP A 1 102 ? -9.525 3.120 18.003 1.00 98.19 102 TRP A N 1
ATOM 816 C CA . TRP A 1 102 ? -10.970 3.317 18.089 1.00 98.19 102 TRP A CA 1
ATOM 817 C C . TRP A 1 102 ? -11.775 2.185 17.428 1.00 98.19 102 TRP A C 1
ATOM 819 O O . TRP A 1 102 ? -12.744 1.691 18.011 1.00 98.19 102 TRP A O 1
ATOM 829 N N . LEU A 1 103 ? -11.386 1.754 16.226 1.00 98.12 103 LEU A N 1
ATOM 830 C CA . LEU A 1 103 ? -12.154 0.784 15.435 1.00 98.12 103 LEU A CA 1
ATOM 831 C C . LEU A 1 103 ? -11.733 -0.677 15.660 1.00 98.12 103 LEU A C 1
ATOM 833 O O . LEU A 1 103 ? -12.476 -1.589 15.287 1.00 98.12 103 LEU A O 1
ATOM 837 N N . SER A 1 104 ? -10.583 -0.911 16.300 1.00 97.19 104 SER A N 1
ATOM 838 C CA . SER A 1 104 ? -10.023 -2.252 16.542 1.00 97.19 104 SER A CA 1
ATOM 839 C C . SER A 1 104 ? -10.926 -3.157 17.376 1.00 97.19 104 SER A C 1
ATOM 841 O O . SER A 1 104 ? -10.931 -4.371 17.182 1.00 97.19 104 SER A O 1
ATOM 843 N N . ARG A 1 105 ? -11.754 -2.566 18.246 1.00 94.94 105 ARG A N 1
ATOM 844 C CA . ARG A 1 105 ? -12.777 -3.280 19.024 1.00 94.94 105 ARG A CA 1
ATOM 845 C C . ARG A 1 105 ? -13.857 -3.941 18.166 1.00 94.94 105 ARG A C 1
ATOM 847 O O . ARG A 1 105 ? -14.514 -4.860 18.636 1.00 94.94 105 ARG A O 1
ATOM 854 N N . PHE A 1 106 ? -14.054 -3.477 16.931 1.00 95.94 106 PHE A N 1
ATOM 855 C CA . PHE A 1 106 ? -15.051 -4.038 16.019 1.00 95.94 106 PHE A CA 1
ATOM 856 C C . PHE A 1 106 ? -14.422 -4.990 15.005 1.00 95.94 106 PHE A C 1
ATOM 858 O O . PHE A 1 106 ? -14.979 -6.052 14.731 1.00 95.94 106 PHE A O 1
ATOM 865 N N . LYS A 1 107 ? -13.291 -4.598 14.404 1.00 96.44 107 LYS A N 1
ATOM 866 C CA . LYS A 1 107 ? -12.623 -5.347 13.329 1.00 96.44 107 LYS A CA 1
ATOM 867 C C . LYS A 1 107 ? -11.122 -5.094 13.332 1.00 96.44 107 LYS A C 1
ATOM 869 O O . LYS A 1 107 ? -10.669 -4.020 13.708 1.00 96.44 107 LYS A O 1
ATOM 874 N N . THR A 1 108 ? -10.357 -6.066 12.837 1.00 97.62 108 THR A N 1
ATOM 875 C CA . THR A 1 108 ? -8.890 -5.969 12.775 1.00 97.62 108 THR A CA 1
ATOM 876 C C . THR A 1 108 ? -8.459 -4.866 11.793 1.00 97.62 108 THR A C 1
ATOM 878 O O . THR A 1 108 ? -8.833 -4.934 10.618 1.00 97.62 108 THR A O 1
ATOM 881 N N . PRO A 1 109 ? -7.662 -3.868 12.214 1.00 98.44 109 PRO A N 1
ATOM 882 C CA . PRO A 1 109 ? -7.110 -2.878 11.296 1.00 98.44 109 PRO A CA 1
ATOM 883 C C . PRO A 1 109 ? -6.001 -3.491 10.432 1.00 98.44 109 PRO A C 1
ATOM 885 O O . PRO A 1 109 ? -5.050 -4.077 10.949 1.00 98.44 109 PRO A O 1
ATOM 888 N N . VAL A 1 110 ? -6.086 -3.322 9.114 1.00 98.56 110 VAL A N 1
ATOM 889 C CA . VAL A 1 110 ? -5.025 -3.677 8.161 1.00 98.56 110 VAL A CA 1
ATOM 890 C C . VAL A 1 110 ? -4.472 -2.399 7.546 1.00 98.56 110 VAL A C 1
ATOM 892 O O . VAL A 1 110 ? -5.161 -1.708 6.799 1.00 98.56 110 VAL A O 1
ATOM 895 N N . ILE A 1 111 ? -3.208 -2.101 7.817 1.00 98.81 111 ILE A N 1
ATOM 896 C CA . ILE A 1 111 ? -2.529 -0.898 7.334 1.00 98.81 111 ILE A CA 1
ATOM 897 C C . ILE A 1 111 ? -1.623 -1.275 6.169 1.00 98.81 111 ILE A C 1
ATOM 899 O O . ILE A 1 111 ? -0.745 -2.117 6.323 1.00 98.81 111 ILE A O 1
ATOM 903 N N . ILE A 1 112 ? -1.796 -0.638 5.013 1.00 98.44 112 ILE A N 1
ATOM 904 C CA . ILE A 1 112 ? -0.873 -0.748 3.880 1.00 98.44 112 ILE A CA 1
ATOM 905 C C . ILE A 1 112 ? -0.079 0.546 3.790 1.00 98.44 112 ILE A C 1
ATOM 907 O O . ILE A 1 112 ? -0.655 1.628 3.735 1.00 98.44 112 ILE A O 1
ATOM 911 N N . THR A 1 113 ? 1.244 0.439 3.766 1.00 98.56 113 THR A N 1
ATOM 912 C CA . THR A 1 113 ? 2.114 1.619 3.749 1.00 98.56 113 THR A CA 1
ATOM 913 C C . THR A 1 113 ? 3.444 1.332 3.061 1.00 98.56 113 THR A C 1
ATOM 915 O O . THR A 1 113 ? 3.916 0.192 3.010 1.00 98.56 113 THR A O 1
ATOM 918 N N . LYS A 1 114 ? 4.050 2.389 2.524 1.00 97.62 114 LYS A N 1
ATOM 919 C CA . LYS A 1 114 ? 5.431 2.460 2.039 1.00 97.62 114 LYS A CA 1
ATOM 920 C C . LYS A 1 114 ? 6.409 2.965 3.104 1.00 97.62 114 LYS A C 1
ATOM 922 O O . LYS A 1 114 ? 7.605 3.008 2.812 1.00 97.62 114 LYS A O 1
ATOM 927 N N . HIS A 1 115 ? 5.912 3.318 4.294 1.00 98.00 115 HIS A N 1
ATOM 928 C CA . HIS A 1 115 ? 6.660 3.905 5.410 1.00 98.00 115 HIS A CA 1
ATOM 929 C C . HIS A 1 115 ? 7.424 5.167 5.005 1.00 98.00 115 HIS A C 1
ATOM 931 O O . HIS A 1 115 ? 8.602 5.311 5.295 1.00 98.00 115 HIS A O 1
ATOM 937 N N . TRP A 1 116 ? 6.775 6.103 4.311 1.00 97.56 116 TRP A N 1
ATOM 938 C CA . TRP A 1 116 ? 7.445 7.356 3.932 1.00 97.56 116 TRP A CA 1
ATOM 939 C C . TRP A 1 116 ? 7.915 8.174 5.138 1.00 97.56 116 TRP A C 1
ATOM 941 O O . TRP A 1 116 ? 8.880 8.924 5.032 1.00 97.56 116 TRP A O 1
ATOM 951 N N . VAL A 1 117 ? 7.228 8.022 6.270 1.00 97.56 117 VAL A N 1
ATOM 952 C CA . VAL A 1 117 ? 7.606 8.616 7.552 1.00 97.56 117 VAL A CA 1
ATOM 953 C C . VAL A 1 117 ? 7.849 7.481 8.552 1.00 97.56 117 VAL A C 1
ATOM 955 O O . VAL A 1 117 ? 6.985 6.601 8.672 1.00 97.56 117 VAL A O 1
ATOM 958 N N . PRO A 1 118 ? 8.984 7.484 9.274 1.00 96.94 118 PRO A N 1
ATOM 959 C CA . PRO A 1 118 ? 9.266 6.492 10.304 1.00 96.94 118 PRO A CA 1
ATOM 960 C C . PRO A 1 118 ? 8.242 6.508 11.445 1.00 96.94 118 PRO A C 1
ATOM 962 O O . PRO A 1 118 ? 7.695 7.551 11.800 1.00 96.94 118 PRO A O 1
ATOM 965 N N . MET A 1 119 ? 8.015 5.339 12.038 1.00 96.56 119 MET A N 1
ATOM 966 C CA . MET A 1 119 ? 7.263 5.197 13.287 1.00 96.56 119 MET A CA 1
ATOM 967 C C . MET A 1 119 ? 8.169 5.426 14.496 1.00 96.56 119 MET A C 1
ATOM 969 O O . MET A 1 119 ? 9.343 5.055 14.465 1.00 96.56 119 MET A O 1
ATOM 973 N N . SER A 1 120 ? 7.605 5.961 15.578 1.00 97.62 120 SER A N 1
ATOM 974 C CA . SER A 1 120 ? 8.222 5.917 16.906 1.00 97.62 120 SER A CA 1
ATOM 975 C C . SER A 1 120 ? 7.972 4.566 17.593 1.00 97.62 120 SER A C 1
ATOM 977 O O . SER A 1 120 ? 7.137 3.768 17.159 1.00 97.62 120 SER A O 1
ATOM 979 N N . ASN A 1 121 ? 8.655 4.313 18.711 1.00 97.38 121 ASN A N 1
ATOM 980 C CA . ASN A 1 121 ? 8.383 3.130 19.536 1.00 97.38 121 ASN A CA 1
ATOM 981 C C . ASN A 1 121 ? 6.955 3.136 20.107 1.00 97.38 121 ASN A C 1
ATOM 983 O O . ASN A 1 121 ? 6.322 2.081 20.172 1.00 97.38 121 ASN A O 1
ATOM 987 N N . ASP A 1 122 ? 6.415 4.312 20.435 1.00 98.12 122 ASP A N 1
ATOM 988 C CA . ASP A 1 122 ? 5.035 4.454 20.913 1.00 98.12 122 ASP A CA 1
ATOM 989 C C . ASP A 1 122 ? 4.028 4.052 19.836 1.00 98.12 122 ASP A C 1
ATOM 991 O O . ASP A 1 122 ? 3.055 3.352 20.121 1.00 98.12 122 ASP A O 1
ATOM 995 N N . HIS A 1 123 ? 4.293 4.415 18.574 1.00 98.50 123 HIS A N 1
ATOM 996 C CA . HIS A 1 123 ? 3.468 3.978 17.447 1.00 98.50 123 HIS A CA 1
ATOM 997 C C . HIS A 1 123 ? 3.438 2.456 17.333 1.00 98.50 123 HIS A C 1
ATOM 999 O O . HIS A 1 123 ? 2.373 1.862 17.181 1.00 98.50 123 HIS A O 1
ATOM 1005 N N . ILE A 1 124 ? 4.603 1.817 17.439 1.00 98.38 124 ILE A N 1
ATOM 1006 C CA . ILE A 1 124 ? 4.729 0.358 17.354 1.00 98.38 124 ILE A CA 1
ATOM 1007 C C . ILE A 1 124 ? 3.986 -0.313 18.519 1.00 98.38 124 ILE A C 1
ATOM 1009 O O . ILE A 1 124 ? 3.245 -1.276 18.303 1.00 98.38 124 ILE A O 1
ATOM 1013 N N . SER A 1 125 ? 4.137 0.216 19.736 1.00 98.19 125 SER A N 1
ATOM 1014 C CA . SER A 1 125 ? 3.444 -0.270 20.934 1.00 98.19 125 SER A CA 1
ATOM 1015 C C . SER A 1 125 ? 1.919 -0.191 20.784 1.00 98.19 125 SER A C 1
ATOM 1017 O O . SER A 1 125 ? 1.213 -1.177 21.015 1.00 98.19 125 SER A O 1
ATOM 1019 N N . ALA A 1 126 ? 1.404 0.940 20.298 1.00 98.25 126 ALA A N 1
ATOM 1020 C CA . ALA A 1 126 ? -0.025 1.138 20.074 1.00 98.25 126 ALA A CA 1
ATOM 1021 C C . ALA A 1 126 ? -0.588 0.211 18.980 1.00 98.25 126 ALA A C 1
ATOM 1023 O O . ALA A 1 126 ? -1.640 -0.404 19.166 1.00 98.25 126 ALA A O 1
ATOM 1024 N N . LEU A 1 127 ? 0.137 0.029 17.867 1.00 98.25 127 LEU A N 1
ATOM 1025 C CA . LEU A 1 127 ? -0.250 -0.906 16.801 1.00 98.25 127 LEU A CA 1
ATOM 1026 C C . LEU A 1 127 ? -0.319 -2.354 17.294 1.00 98.25 127 LEU A C 1
ATOM 1028 O O . LEU A 1 127 ? -1.244 -3.088 16.939 1.00 98.25 127 LEU A O 1
ATOM 1032 N N . LYS A 1 128 ? 0.636 -2.762 18.140 1.00 97.81 128 LYS A N 1
ATOM 1033 C CA . LYS A 1 128 ? 0.614 -4.073 18.796 1.00 97.81 128 LYS A CA 1
ATOM 1034 C C . LYS A 1 128 ? -0.619 -4.215 19.687 1.00 97.81 128 LYS A C 1
ATOM 1036 O O . LYS A 1 128 ? -1.326 -5.216 19.584 1.00 97.81 128 LYS A O 1
ATOM 1041 N N . LYS A 1 129 ? -0.899 -3.211 20.524 1.00 97.38 129 LYS A N 1
ATOM 1042 C CA . LYS A 1 129 ? -2.024 -3.212 21.470 1.00 97.38 129 LYS A CA 1
ATOM 1043 C C . LYS A 1 129 ? -3.380 -3.324 20.770 1.00 97.38 129 LYS A C 1
ATOM 1045 O O . LYS A 1 129 ? -4.223 -4.094 21.217 1.00 97.38 129 LYS A O 1
ATOM 1050 N N . CYS A 1 130 ? -3.587 -2.610 19.663 1.00 96.00 130 CYS A N 1
ATOM 1051 C CA . CYS A 1 130 ? -4.840 -2.677 18.902 1.00 96.00 130 CYS A CA 1
ATOM 1052 C C . CYS A 1 130 ? -4.905 -3.857 17.913 1.00 96.00 130 CYS A C 1
ATOM 1054 O O . CYS A 1 130 ? -5.872 -3.992 17.162 1.00 96.00 130 CYS A O 1
ATOM 1056 N N . GLY A 1 131 ? -3.891 -4.733 17.907 1.00 96.69 131 GLY A N 1
ATOM 1057 C CA . GLY A 1 131 ? -3.856 -5.932 17.071 1.00 96.69 131 GLY A CA 1
ATOM 1058 C C . GLY A 1 131 ? -3.804 -5.642 15.570 1.00 96.69 131 GLY A C 1
ATOM 1059 O O . GLY A 1 131 ? -4.250 -6.479 14.783 1.00 96.69 131 GLY A O 1
ATOM 1060 N N . ALA A 1 132 ? -3.297 -4.471 15.176 1.00 98.06 132 ALA A N 1
ATOM 1061 C CA . ALA A 1 132 ? -3.201 -4.076 13.779 1.00 98.06 132 ALA A CA 1
ATOM 1062 C C . ALA A 1 132 ? -2.218 -4.965 13.003 1.00 98.06 132 ALA A C 1
ATOM 1064 O O . ALA A 1 132 ? -1.215 -5.447 13.537 1.00 98.06 132 ALA A O 1
ATOM 1065 N N . ILE A 1 133 ? -2.494 -5.139 11.710 1.00 98.44 133 ILE A N 1
ATOM 1066 C CA . ILE A 1 133 ? -1.615 -5.844 10.776 1.00 98.44 133 ILE A CA 1
ATOM 1067 C C . ILE A 1 133 ? -1.006 -4.844 9.806 1.00 98.44 133 ILE A C 1
ATOM 1069 O O . ILE A 1 133 ? -1.722 -4.157 9.076 1.00 98.44 133 ILE A O 1
ATOM 1073 N N . VAL A 1 134 ? 0.324 -4.790 9.753 1.00 98.75 134 VAL A N 1
ATOM 1074 C CA . VAL A 1 134 ? 1.053 -3.846 8.897 1.00 98.75 134 VAL A CA 1
ATOM 1075 C C . VAL A 1 134 ? 1.585 -4.554 7.656 1.00 98.75 134 VAL A C 1
ATOM 1077 O O . VAL A 1 134 ? 2.498 -5.376 7.726 1.00 98.75 134 VAL A O 1
ATOM 1080 N N . ASN A 1 135 ? 1.010 -4.218 6.506 1.00 98.69 135 ASN A N 1
ATOM 1081 C CA . ASN A 1 135 ? 1.431 -4.635 5.173 1.00 98.69 135 ASN A CA 1
ATOM 1082 C C . ASN A 1 135 ? 2.463 -3.628 4.630 1.00 98.69 135 ASN A C 1
ATOM 1084 O O . ASN A 1 135 ? 2.108 -2.600 4.042 1.00 98.69 135 ASN A O 1
ATOM 1088 N N . THR A 1 136 ? 3.746 -3.933 4.813 1.00 98.69 136 THR A N 1
ATOM 1089 C CA . THR A 1 136 ? 4.860 -3.108 4.329 1.00 98.69 136 THR A CA 1
ATOM 1090 C C . THR A 1 136 ? 5.062 -3.333 2.834 1.00 98.69 136 THR A C 1
ATOM 1092 O O . THR A 1 136 ? 5.415 -4.432 2.416 1.00 98.69 136 THR A O 1
ATOM 1095 N N . SER A 1 137 ? 4.827 -2.306 2.016 1.00 98.19 137 SER A N 1
ATOM 1096 C CA . SER A 1 137 ? 4.852 -2.420 0.553 1.00 98.19 137 SER A CA 1
ATOM 1097 C C . SER A 1 137 ? 6.232 -2.130 -0.034 1.00 98.19 137 SER A C 1
ATOM 1099 O O . SER A 1 137 ? 6.760 -1.041 0.164 1.00 98.19 137 SER A O 1
ATOM 1101 N N . THR A 1 138 ? 6.785 -3.047 -0.827 1.00 98.44 138 THR A N 1
ATOM 1102 C CA . THR A 1 138 ? 8.086 -2.902 -1.515 1.00 98.44 138 THR A CA 1
ATOM 1103 C C . THR A 1 138 ? 8.035 -3.493 -2.931 1.00 98.44 138 THR A C 1
ATOM 1105 O O . THR A 1 138 ? 7.035 -4.106 -3.303 1.00 98.44 138 THR A O 1
ATOM 1108 N N . SER A 1 139 ? 9.063 -3.293 -3.754 1.00 98.00 139 SER A N 1
ATOM 1109 C CA . SER A 1 139 ? 9.172 -3.866 -5.107 1.00 98.00 139 SER A CA 1
ATOM 1110 C C . SER A 1 139 ? 10.634 -3.988 -5.529 1.00 98.00 139 SER A C 1
ATOM 1112 O O . SER A 1 139 ? 11.432 -3.153 -5.110 1.00 98.00 139 SER A O 1
ATOM 1114 N N . PRO A 1 140 ? 10.999 -4.910 -6.440 1.00 97.69 140 PRO A N 1
ATOM 1115 C CA . PRO A 1 140 ? 12.294 -4.841 -7.130 1.00 97.69 140 PRO A CA 1
ATOM 1116 C C . PRO A 1 140 ? 12.517 -3.527 -7.905 1.00 97.69 140 PRO A C 1
ATOM 1118 O O . PRO A 1 140 ? 13.652 -3.181 -8.238 1.00 97.69 140 PRO A O 1
ATOM 1121 N N . LEU A 1 141 ? 11.446 -2.783 -8.207 1.00 96.50 141 LEU A N 1
ATOM 1122 C CA . LEU A 1 141 ? 11.514 -1.473 -8.857 1.00 96.50 141 LEU A CA 1
ATOM 1123 C C . LEU A 1 141 ? 11.863 -0.319 -7.903 1.00 96.50 141 LEU A C 1
ATOM 1125 O O . LEU A 1 141 ? 12.137 0.778 -8.386 1.00 96.50 141 LEU A O 1
ATOM 1129 N N . ASP A 1 142 ? 11.840 -0.539 -6.586 1.00 97.06 142 ASP A N 1
ATOM 1130 C CA . ASP A 1 142 ? 12.329 0.446 -5.616 1.00 97.06 142 ASP A CA 1
ATOM 1131 C C . ASP A 1 142 ? 13.864 0.593 -5.739 1.00 97.06 142 ASP A C 1
ATOM 1133 O O . ASP A 1 142 ? 14.565 -0.284 -6.264 1.00 97.06 142 ASP A O 1
ATOM 1137 N N . SER A 1 143 ? 14.402 1.713 -5.251 1.00 96.25 143 SER A N 1
ATOM 1138 C CA . SER A 1 143 ? 15.851 1.861 -5.075 1.00 96.25 143 SER A CA 1
ATOM 1139 C C . SER A 1 143 ? 16.376 0.919 -3.984 1.00 96.25 143 SER A C 1
ATOM 1141 O O . SER A 1 143 ? 15.622 0.421 -3.145 1.00 96.25 143 SER A O 1
ATOM 1143 N N . ARG A 1 144 ? 17.693 0.680 -3.952 1.00 96.88 144 ARG A N 1
ATOM 1144 C CA . ARG A 1 144 ? 18.294 -0.212 -2.951 1.00 96.88 144 ARG A CA 1
ATOM 1145 C C . ARG A 1 144 ? 18.043 0.268 -1.517 1.00 96.88 144 ARG A C 1
ATOM 1147 O O . ARG A 1 144 ? 17.587 -0.515 -0.691 1.00 96.88 144 ARG A O 1
ATOM 1154 N N . ALA A 1 145 ? 18.254 1.560 -1.261 1.00 97.19 145 ALA A N 1
ATOM 1155 C CA . ALA A 1 145 ? 18.024 2.168 0.049 1.00 97.19 145 ALA A CA 1
ATOM 1156 C C . ALA A 1 145 ? 16.558 2.047 0.495 1.00 97.19 145 ALA A C 1
ATOM 1158 O O . ALA A 1 145 ? 16.273 1.742 1.650 1.00 97.19 145 ALA A O 1
ATOM 1159 N N . GLU A 1 146 ? 15.619 2.226 -0.433 1.00 97.44 146 GLU A N 1
ATOM 1160 C CA . GLU A 1 146 ? 14.195 2.037 -0.175 1.00 97.44 146 GLU A CA 1
ATOM 1161 C C . GLU A 1 146 ? 13.838 0.589 0.177 1.00 97.44 146 GLU A C 1
ATOM 1163 O O . GLU A 1 146 ? 13.062 0.353 1.106 1.00 97.44 146 GLU A O 1
ATOM 1168 N N . ILE A 1 147 ? 14.397 -0.378 -0.558 1.00 98.50 147 ILE A N 1
ATOM 1169 C CA . ILE A 1 147 ? 14.198 -1.806 -0.294 1.00 98.50 147 ILE A CA 1
ATOM 1170 C C . ILE A 1 147 ? 14.737 -2.158 1.087 1.00 98.50 147 ILE A C 1
ATOM 1172 O O . ILE A 1 147 ? 14.004 -2.740 1.889 1.00 98.50 147 ILE A O 1
ATOM 1176 N N . ASP A 1 148 ? 15.987 -1.792 1.369 1.00 98.38 148 ASP A N 1
ATOM 1177 C CA . ASP A 1 148 ? 16.649 -2.125 2.627 1.00 98.38 148 ASP A CA 1
ATOM 1178 C C . ASP A 1 148 ? 15.899 -1.492 3.808 1.00 98.38 148 ASP A C 1
ATOM 1180 O O . ASP A 1 148 ? 15.581 -2.188 4.773 1.00 98.38 148 ASP A O 1
ATOM 1184 N N . TYR A 1 149 ? 15.496 -0.220 3.698 1.00 98.44 149 TYR A N 1
ATOM 1185 C CA . TYR A 1 149 ? 14.664 0.440 4.704 1.00 98.44 149 TYR A CA 1
ATOM 1186 C C . TYR A 1 149 ? 13.351 -0.317 4.951 1.00 98.44 149 TYR A C 1
ATOM 1188 O O . TYR A 1 149 ? 13.064 -0.702 6.082 1.00 98.44 149 TYR A O 1
ATOM 1196 N N . ARG A 1 150 ? 12.572 -0.615 3.902 1.00 98.50 150 ARG A N 1
ATOM 1197 C CA . ARG A 1 150 ? 11.247 -1.253 4.035 1.00 98.50 150 ARG A CA 1
ATOM 1198 C C . ARG A 1 150 ? 11.337 -2.677 4.572 1.00 98.50 150 ARG A C 1
ATOM 1200 O O . ARG A 1 150 ? 10.526 -3.068 5.413 1.00 98.50 150 ARG A O 1
ATOM 1207 N N . VAL A 1 151 ? 12.320 -3.450 4.118 1.00 98.69 151 VAL A N 1
ATOM 1208 C CA . VAL A 1 151 ? 12.558 -4.812 4.612 1.00 98.69 151 VAL A CA 1
ATOM 1209 C C . VAL A 1 151 ? 12.999 -4.781 6.076 1.00 98.69 151 VAL A C 1
ATOM 1211 O O . VAL A 1 151 ? 12.496 -5.576 6.872 1.00 98.69 151 VAL A O 1
ATOM 1214 N N . ASN A 1 152 ? 13.871 -3.846 6.463 1.00 98.56 152 ASN A N 1
ATOM 1215 C CA . ASN A 1 152 ? 14.287 -3.687 7.855 1.00 98.56 152 ASN A CA 1
ATOM 1216 C C . ASN A 1 152 ? 13.120 -3.248 8.746 1.00 98.56 152 ASN A C 1
ATOM 1218 O O . ASN A 1 152 ? 12.914 -3.851 9.794 1.00 98.56 152 ASN A O 1
ATOM 1222 N N . THR A 1 153 ? 12.291 -2.290 8.317 1.00 98.50 153 THR A N 1
ATOM 1223 C CA . THR A 1 153 ? 11.076 -1.896 9.047 1.00 98.50 153 THR A CA 1
ATOM 1224 C C . THR A 1 153 ? 10.130 -3.080 9.237 1.00 98.50 153 THR A C 1
ATOM 1226 O O . THR A 1 153 ? 9.687 -3.332 10.355 1.00 98.50 153 THR A O 1
ATOM 1229 N N . PHE A 1 154 ? 9.859 -3.852 8.180 1.00 98.62 154 PHE A N 1
ATOM 1230 C CA . PHE A 1 154 ? 9.061 -5.079 8.261 1.00 98.62 154 PHE A CA 1
ATOM 1231 C C . PHE A 1 154 ? 9.621 -6.071 9.297 1.00 98.62 154 PHE A C 1
ATOM 1233 O O . PHE A 1 154 ? 8.883 -6.543 10.165 1.00 98.62 154 PHE A O 1
ATOM 1240 N N . LYS A 1 155 ? 10.929 -6.355 9.254 1.00 98.38 155 LYS A N 1
ATOM 1241 C CA . LYS A 1 155 ? 11.587 -7.270 10.200 1.00 98.38 155 LYS A CA 1
ATOM 1242 C C . LYS A 1 155 ? 11.534 -6.747 11.637 1.00 98.38 155 LYS A C 1
ATOM 1244 O O . LYS A 1 155 ? 11.234 -7.516 12.549 1.00 98.38 155 LYS A O 1
ATOM 1249 N N . SER A 1 156 ? 11.767 -5.452 11.840 1.00 98.00 156 SER A N 1
ATOM 1250 C CA . SER A 1 156 ? 11.712 -4.809 13.156 1.00 98.00 156 SER A CA 1
ATOM 1251 C C . SER A 1 156 ? 10.311 -4.852 13.760 1.00 98.00 156 SER A C 1
ATOM 1253 O O . SER A 1 156 ? 10.167 -5.230 14.919 1.00 98.00 156 SER A O 1
ATOM 1255 N N . LEU A 1 157 ? 9.267 -4.561 12.975 1.00 98.31 157 LEU A N 1
ATOM 1256 C CA . LEU A 1 157 ? 7.877 -4.673 13.431 1.00 98.31 157 LEU A CA 1
ATOM 1257 C C . LEU A 1 157 ? 7.553 -6.088 13.914 1.00 98.31 157 LEU A C 1
ATOM 1259 O O . LEU A 1 157 ? 7.003 -6.251 15.003 1.00 98.31 157 LEU A O 1
ATOM 1263 N N . LYS A 1 158 ? 7.960 -7.109 13.147 1.00 96.31 158 LYS A N 1
ATOM 1264 C CA . LYS A 1 158 ? 7.806 -8.510 13.557 1.00 96.31 158 LYS A CA 1
ATOM 1265 C C . LYS A 1 158 ? 8.544 -8.811 14.859 1.00 96.31 158 LYS A C 1
ATOM 1267 O O . LYS A 1 158 ? 7.953 -9.399 15.758 1.00 96.31 158 LYS A O 1
ATOM 1272 N N . LYS A 1 159 ? 9.812 -8.396 14.973 1.00 97.38 159 LYS A N 1
ATOM 1273 C CA . LYS A 1 159 ? 10.632 -8.602 16.180 1.00 97.38 159 LYS A CA 1
ATOM 1274 C C . LYS A 1 159 ? 9.990 -7.972 17.421 1.00 97.38 159 LYS A C 1
ATOM 1276 O O . LYS A 1 159 ? 10.075 -8.535 18.504 1.00 97.38 159 LYS A O 1
ATOM 1281 N N . LEU A 1 160 ? 9.318 -6.834 17.255 1.00 97.44 160 LEU A N 1
ATOM 1282 C CA . LEU A 1 160 ? 8.629 -6.111 18.330 1.00 97.44 160 LEU A CA 1
ATOM 1283 C C . LEU A 1 160 ? 7.206 -6.640 18.610 1.00 97.44 160 LEU A C 1
ATOM 1285 O O . LEU A 1 160 ? 6.523 -6.168 19.523 1.00 97.44 160 LEU A O 1
ATOM 1289 N N . GLY A 1 161 ? 6.766 -7.669 17.880 1.00 96.44 161 GLY A N 1
ATOM 1290 C CA . GLY A 1 161 ? 5.498 -8.362 18.106 1.00 96.44 161 GLY A CA 1
ATOM 1291 C C . GLY A 1 161 ? 4.291 -7.735 17.407 1.00 96.44 161 GLY A C 1
ATOM 1292 O O . GLY A 1 161 ? 3.161 -8.086 17.739 1.00 96.44 161 GLY A O 1
ATOM 1293 N N . VAL A 1 162 ? 4.496 -6.829 16.447 1.00 97.69 162 VAL A N 1
ATOM 1294 C CA . VAL A 1 162 ? 3.429 -6.378 15.544 1.00 97.69 162 VAL A CA 1
ATOM 1295 C C . VAL A 1 162 ? 3.263 -7.414 14.435 1.00 97.69 162 VAL A C 1
ATOM 1297 O O . VAL A 1 162 ? 4.240 -7.816 13.795 1.00 97.69 162 VAL A O 1
ATOM 1300 N N . LYS A 1 163 ? 2.021 -7.834 14.160 1.00 97.00 163 LYS A N 1
ATOM 1301 C CA . LYS A 1 163 ? 1.739 -8.679 12.994 1.00 97.00 163 LYS A CA 1
ATOM 1302 C C . LYS A 1 163 ? 2.086 -7.888 11.735 1.00 97.00 163 LYS A C 1
ATOM 1304 O O . LYS A 1 163 ? 1.478 -6.860 11.447 1.00 97.00 163 LYS A O 1
ATOM 1309 N N . SER A 1 164 ? 3.078 -8.349 10.982 1.00 97.56 164 SER A N 1
ATOM 1310 C CA . SER A 1 164 ? 3.532 -7.653 9.781 1.00 97.56 164 SER A CA 1
ATOM 1311 C C . SER A 1 164 ? 3.710 -8.617 8.622 1.00 97.56 164 SER A C 1
ATOM 1313 O O . SER A 1 164 ? 4.153 -9.750 8.809 1.00 97.56 164 SER A O 1
ATOM 1315 N N . VAL A 1 165 ? 3.348 -8.142 7.433 1.00 97.69 165 VAL A N 1
ATOM 1316 C CA . VAL A 1 165 ? 3.420 -8.857 6.160 1.00 97.69 165 VAL A CA 1
ATOM 1317 C C . VAL A 1 165 ? 4.210 -8.008 5.184 1.00 97.69 165 VAL A C 1
ATOM 1319 O O . VAL A 1 165 ? 3.955 -6.807 5.055 1.00 97.69 165 VAL A O 1
ATOM 1322 N N . LEU A 1 166 ? 5.149 -8.620 4.473 1.00 97.94 166 LEU A N 1
ATOM 1323 C CA . LEU A 1 166 ? 5.812 -7.948 3.370 1.00 97.94 166 LEU A CA 1
ATOM 1324 C C . LEU A 1 166 ? 4.913 -8.070 2.133 1.00 97.94 166 LEU A C 1
ATOM 1326 O O . LEU A 1 166 ? 4.561 -9.163 1.704 1.00 97.94 166 LEU A O 1
ATOM 1330 N N . ARG A 1 167 ? 4.485 -6.944 1.570 1.00 97.69 167 ARG A N 1
ATOM 1331 C CA . ARG A 1 167 ? 3.650 -6.900 0.369 1.00 97.69 167 ARG A CA 1
ATOM 1332 C C . ARG A 1 167 ? 4.521 -6.507 -0.814 1.00 97.69 167 ARG A C 1
ATOM 1334 O O . ARG A 1 167 ? 4.920 -5.349 -0.933 1.00 97.69 167 ARG A O 1
ATOM 1341 N N . VAL A 1 168 ? 4.812 -7.453 -1.695 1.00 97.75 168 VAL A N 1
ATOM 1342 C CA . VAL A 1 168 ? 5.720 -7.224 -2.823 1.00 97.75 168 VAL A CA 1
ATOM 1343 C C . VAL A 1 168 ? 4.917 -6.898 -4.068 1.00 97.75 168 VAL A C 1
ATOM 1345 O O . VAL A 1 168 ? 4.092 -7.689 -4.516 1.00 97.75 168 VAL A O 1
ATOM 1348 N N . VAL A 1 169 ? 5.164 -5.725 -4.650 1.00 97.06 169 VAL A N 1
ATOM 1349 C CA . VAL A 1 169 ? 4.706 -5.416 -6.004 1.00 97.06 169 VAL A CA 1
ATOM 1350 C C . VAL A 1 169 ? 5.651 -6.091 -6.984 1.00 97.06 169 VAL A C 1
ATOM 1352 O O . VAL A 1 169 ? 6.697 -5.533 -7.322 1.00 97.06 169 VAL A O 1
ATOM 1355 N N . SER A 1 170 ? 5.304 -7.313 -7.379 1.00 96.50 170 SER A N 1
ATOM 1356 C CA . SER A 1 170 ? 6.132 -8.146 -8.245 1.00 96.50 170 SER A CA 1
ATOM 1357 C C . SER A 1 170 ? 5.996 -7.784 -9.719 1.00 96.50 170 SER A C 1
ATOM 1359 O O . SER A 1 170 ? 5.022 -7.164 -10.157 1.00 96.50 170 SER A O 1
ATOM 1361 N N . VAL A 1 171 ? 7.009 -8.170 -10.485 1.00 96.81 171 VAL A N 1
ATOM 1362 C CA . VAL A 1 171 ? 7.148 -7.915 -11.911 1.00 96.81 171 VAL A CA 1
ATOM 1363 C C . VAL A 1 171 ? 7.669 -9.182 -12.580 1.00 96.81 171 VAL A C 1
ATOM 1365 O O . VAL A 1 171 ? 8.638 -9.798 -12.133 1.00 96.81 171 VAL A O 1
ATOM 1368 N N . LYS A 1 172 ? 7.044 -9.565 -13.689 1.00 96.50 172 LYS A N 1
ATOM 1369 C CA . LYS A 1 172 ? 7.609 -10.519 -14.639 1.00 96.50 172 LYS A CA 1
ATOM 1370 C C . LYS A 1 172 ? 8.520 -9.755 -15.597 1.00 96.50 172 LYS A C 1
ATOM 1372 O O . LYS A 1 172 ? 8.035 -9.088 -16.509 1.00 96.50 172 LYS A O 1
ATOM 1377 N N . PHE A 1 173 ? 9.825 -9.819 -15.365 1.00 96.94 173 PHE A N 1
ATOM 1378 C CA . PHE A 1 173 ? 10.818 -9.208 -16.249 1.00 96.94 173 PHE A CA 1
ATOM 1379 C C . PHE A 1 173 ? 10.984 -10.003 -17.552 1.00 96.94 173 PHE A C 1
ATOM 1381 O O . PHE A 1 173 ? 10.691 -11.201 -17.597 1.00 96.94 173 PHE A O 1
ATOM 1388 N N . GLY A 1 174 ? 11.447 -9.328 -18.605 1.00 94.62 174 GLY A N 1
ATOM 1389 C CA . GLY A 1 174 ? 11.845 -9.952 -19.866 1.00 94.62 174 GLY A CA 1
ATOM 1390 C C . GLY A 1 174 ? 13.040 -10.902 -19.724 1.00 94.62 174 GLY A C 1
ATOM 1391 O O . GLY A 1 174 ? 13.698 -10.962 -18.682 1.00 94.62 174 GLY A O 1
ATOM 1392 N N . ALA A 1 175 ? 13.322 -11.653 -20.789 1.00 92.69 175 ALA A N 1
ATOM 1393 C CA . ALA A 1 175 ? 14.392 -12.654 -20.808 1.00 92.69 175 ALA A CA 1
ATOM 1394 C C . ALA A 1 175 ? 15.810 -12.056 -20.893 1.00 92.69 175 ALA A C 1
ATOM 1396 O O . ALA A 1 175 ? 16.763 -12.746 -20.561 1.00 92.69 175 ALA A O 1
ATOM 1397 N N . ASP A 1 176 ? 15.940 -10.788 -21.288 1.00 93.12 176 ASP A N 1
ATOM 1398 C CA . ASP A 1 176 ? 17.222 -10.082 -21.403 1.00 93.12 176 ASP A CA 1
ATOM 1399 C C . ASP A 1 176 ? 17.987 -10.062 -20.061 1.00 93.12 176 ASP A C 1
ATOM 1401 O O . ASP A 1 176 ? 17.402 -9.785 -19.003 1.00 93.12 176 ASP A O 1
ATOM 1405 N N . SER A 1 177 ? 19.289 -10.358 -20.118 1.00 92.88 177 SER A N 1
ATOM 1406 C CA . SER A 1 177 ? 20.176 -10.489 -18.956 1.00 92.88 177 SER A CA 1
ATOM 1407 C C . SER A 1 177 ? 20.383 -9.175 -18.209 1.00 92.88 177 SER A C 1
ATOM 1409 O O . SER A 1 177 ? 20.622 -9.170 -17.001 1.00 92.88 177 SER A O 1
ATOM 1411 N N . LYS A 1 178 ? 20.177 -8.025 -18.864 1.00 92.94 178 LYS A N 1
ATOM 1412 C CA . LYS A 1 178 ? 20.244 -6.715 -18.192 1.00 92.94 178 LYS A CA 1
ATOM 1413 C C . LYS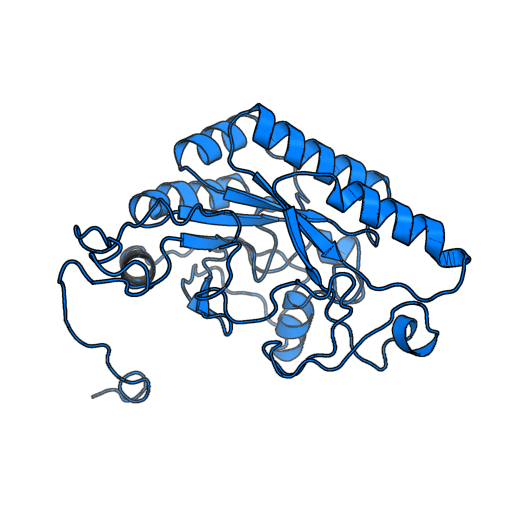 A 1 178 ? 19.184 -6.530 -17.096 1.00 92.94 178 LYS A C 1
ATOM 1415 O O . LYS A 1 178 ? 19.247 -5.570 -16.331 1.00 92.94 178 LYS A O 1
ATOM 1420 N N . TYR A 1 179 ? 18.191 -7.421 -17.014 1.00 93.00 179 TYR A N 1
ATOM 1421 C CA . TYR A 1 179 ? 17.174 -7.424 -15.959 1.00 93.00 179 TYR A CA 1
ATOM 1422 C C . TYR A 1 179 ? 17.440 -8.444 -14.846 1.00 93.00 179 TYR A C 1
ATOM 1424 O O . TYR A 1 179 ? 16.643 -8.527 -13.908 1.00 93.00 179 TYR A O 1
ATOM 1432 N N . ASP A 1 180 ? 18.534 -9.203 -14.911 1.00 94.12 180 ASP A N 1
ATOM 1433 C CA . ASP A 1 180 ? 18.815 -10.285 -13.964 1.00 94.12 180 ASP A CA 1
ATOM 1434 C C . ASP A 1 180 ? 19.049 -9.777 -12.543 1.00 94.12 180 ASP A C 1
ATOM 1436 O O . ASP A 1 180 ? 18.561 -10.384 -11.591 1.00 94.12 180 ASP A O 1
ATOM 1440 N N . GLU A 1 181 ? 19.661 -8.601 -12.379 1.00 95.50 181 GLU A N 1
ATOM 1441 C CA . GLU A 1 181 ? 19.783 -7.964 -11.063 1.00 95.50 181 GLU A CA 1
ATOM 1442 C C . GLU A 1 181 ? 18.399 -7.736 -10.426 1.00 95.50 181 GLU A C 1
ATOM 1444 O O . GLU A 1 181 ? 18.168 -8.045 -9.255 1.00 95.50 181 GLU A O 1
ATOM 1449 N N . LYS A 1 182 ? 17.432 -7.245 -11.211 1.00 96.19 182 LYS A N 1
ATOM 1450 C CA . LYS A 1 182 ? 16.068 -6.983 -10.738 1.00 96.19 182 LYS A CA 1
ATOM 1451 C C . LYS A 1 182 ? 15.300 -8.269 -10.434 1.00 96.19 182 LYS A C 1
ATOM 1453 O O . LYS A 1 182 ? 14.537 -8.285 -9.465 1.00 96.19 182 LYS A O 1
ATOM 1458 N N . LYS A 1 183 ? 15.522 -9.339 -11.207 1.00 96.38 183 LYS A N 1
ATOM 1459 C CA . LYS A 1 183 ? 14.994 -10.682 -10.910 1.00 96.38 183 LYS A CA 1
ATOM 1460 C C . LYS A 1 183 ? 15.567 -11.201 -9.588 1.00 96.38 183 LYS A C 1
ATOM 1462 O O . LYS A 1 183 ? 14.799 -11.528 -8.691 1.00 96.38 183 LYS A O 1
ATOM 1467 N N . HIS A 1 184 ? 16.884 -11.127 -9.404 1.00 97.06 184 HIS A N 1
ATOM 1468 C CA . HIS A 1 184 ? 17.546 -11.569 -8.178 1.00 97.06 184 HIS A CA 1
ATOM 1469 C C . HIS A 1 184 ? 17.084 -10.786 -6.938 1.00 97.06 184 HIS A C 1
ATOM 1471 O O . HIS A 1 184 ? 16.837 -11.360 -5.876 1.00 97.06 184 HIS A O 1
ATOM 1477 N N . ILE A 1 185 ? 16.909 -9.465 -7.060 1.00 98.06 185 ILE A N 1
ATOM 1478 C CA . ILE A 1 185 ? 16.318 -8.642 -5.997 1.00 98.06 185 ILE A CA 1
ATOM 1479 C C . ILE A 1 185 ? 14.903 -9.125 -5.665 1.00 98.06 185 ILE A C 1
ATOM 1481 O O . ILE A 1 185 ? 14.571 -9.263 -4.488 1.00 98.06 185 ILE A O 1
ATOM 1485 N N . GLN A 1 186 ? 14.069 -9.381 -6.676 1.00 97.69 186 GLN A N 1
ATOM 1486 C CA . GLN A 1 186 ? 12.717 -9.890 -6.466 1.00 97.69 186 GLN A CA 1
ATOM 1487 C C . GLN A 1 186 ? 12.723 -11.233 -5.731 1.00 97.69 186 GLN A C 1
ATOM 1489 O O . GLN A 1 186 ? 11.989 -11.382 -4.755 1.00 97.69 186 GLN A O 1
ATOM 1494 N N . ASP A 1 187 ? 13.575 -12.169 -6.140 1.00 96.25 187 ASP A N 1
ATOM 1495 C CA . ASP A 1 187 ? 13.685 -13.484 -5.503 1.00 96.25 187 ASP A CA 1
ATOM 1496 C C . ASP A 1 187 ? 14.075 -13.340 -4.028 1.00 96.25 187 ASP A C 1
ATOM 1498 O O . ASP A 1 187 ? 13.437 -13.915 -3.146 1.00 96.25 187 ASP A O 1
ATOM 1502 N N . ARG A 1 188 ? 15.035 -12.456 -3.724 1.00 97.06 188 ARG A N 1
ATOM 1503 C CA . ARG A 1 188 ? 15.415 -12.128 -2.342 1.00 97.06 188 ARG A CA 1
ATOM 1504 C C . ARG A 1 188 ? 14.281 -11.511 -1.524 1.00 97.06 188 ARG A C 1
ATOM 1506 O O . ARG A 1 188 ? 14.215 -11.746 -0.317 1.00 97.06 188 ARG A O 1
ATOM 1513 N N . LEU A 1 189 ? 13.402 -10.715 -2.135 1.00 97.50 189 LEU A N 1
ATOM 1514 C CA . LEU A 1 189 ? 12.218 -10.191 -1.448 1.00 97.50 189 LEU A CA 1
ATOM 1515 C C . LEU A 1 189 ? 11.256 -11.325 -1.068 1.00 97.50 189 LEU A C 1
ATOM 1517 O O . LEU A 1 189 ? 10.732 -11.315 0.048 1.00 97.50 189 LEU A O 1
ATOM 1521 N N . PHE A 1 190 ? 11.083 -12.318 -1.942 1.00 94.69 190 PHE A N 1
ATOM 1522 C CA . PHE A 1 190 ? 10.213 -13.475 -1.710 1.00 94.69 190 PHE A CA 1
ATOM 1523 C C . PHE A 1 190 ? 10.751 -14.491 -0.690 1.00 94.69 190 PHE A C 1
ATOM 1525 O O . PHE A 1 190 ? 9.974 -15.304 -0.199 1.00 94.69 190 PHE A O 1
ATOM 1532 N N . LEU A 1 191 ? 12.022 -14.400 -0.280 1.00 93.12 191 LEU A N 1
ATOM 1533 C CA . LEU A 1 191 ? 12.566 -15.183 0.845 1.00 93.12 191 LEU A CA 1
ATOM 1534 C C . LEU A 1 191 ? 12.041 -14.732 2.222 1.00 93.12 191 LEU A C 1
ATOM 1536 O O . LEU A 1 191 ? 12.293 -15.387 3.233 1.00 93.12 191 LEU A O 1
ATOM 1540 N N . ASN A 1 192 ? 11.348 -13.594 2.302 1.00 93.44 192 ASN A N 1
ATOM 1541 C CA . ASN A 1 192 ? 10.766 -13.114 3.553 1.00 93.44 192 ASN A CA 1
ATOM 1542 C C . ASN A 1 192 ? 9.410 -13.783 3.814 1.00 93.44 192 ASN A C 1
ATOM 1544 O O . ASN A 1 192 ? 8.658 -14.069 2.891 1.00 93.44 192 ASN A O 1
ATOM 1548 N N . THR A 1 193 ? 9.056 -13.962 5.087 1.00 89.75 193 THR A N 1
ATOM 1549 C CA . THR A 1 193 ? 7.753 -14.507 5.498 1.00 89.75 193 THR A CA 1
ATOM 1550 C C . THR A 1 193 ? 7.189 -13.734 6.694 1.00 89.75 193 THR A C 1
ATOM 1552 O O . THR A 1 193 ? 7.970 -13.359 7.577 1.00 89.75 193 THR A O 1
ATOM 1555 N N . PRO A 1 194 ? 5.870 -13.479 6.784 1.00 93.88 194 PRO A N 1
ATOM 1556 C CA . PRO A 1 194 ? 4.861 -13.740 5.755 1.00 93.88 194 PRO A CA 1
ATOM 1557 C C . PRO A 1 194 ? 4.941 -12.728 4.600 1.00 93.88 194 PRO A C 1
ATOM 1559 O O . PRO A 1 194 ? 5.367 -11.583 4.786 1.00 93.88 194 PRO A O 1
ATOM 1562 N N . ILE A 1 195 ? 4.517 -13.162 3.412 1.00 94.00 195 ILE A N 1
ATOM 1563 C CA . ILE A 1 195 ? 4.624 -12.425 2.148 1.00 94.00 195 ILE A CA 1
ATOM 1564 C C . ILE A 1 195 ? 3.276 -12.413 1.424 1.00 94.00 195 ILE A C 1
ATOM 1566 O O . ILE A 1 195 ? 2.537 -13.390 1.470 1.00 94.00 195 ILE A O 1
ATOM 1570 N N . ILE A 1 196 ? 2.968 -11.316 0.737 1.00 93.88 196 ILE A N 1
ATOM 1571 C CA . ILE A 1 196 ? 1.871 -11.237 -0.234 1.00 93.88 196 ILE A CA 1
ATOM 1572 C C . ILE A 1 196 ? 2.457 -10.805 -1.567 1.00 93.88 196 ILE A C 1
ATOM 1574 O O . ILE A 1 196 ? 3.040 -9.719 -1.668 1.00 93.88 196 ILE A O 1
ATOM 1578 N N . ASP A 1 197 ? 2.245 -11.624 -2.592 1.00 93.19 197 ASP A N 1
ATOM 1579 C CA . ASP A 1 197 ? 2.493 -11.223 -3.969 1.00 93.19 197 ASP A CA 1
ATOM 1580 C C . ASP A 1 197 ? 1.349 -10.324 -4.463 1.00 93.19 197 ASP A C 1
ATOM 1582 O O . ASP A 1 197 ? 0.177 -10.702 -4.472 1.00 93.19 197 ASP A O 1
ATOM 1586 N N . ASN A 1 198 ? 1.679 -9.101 -4.870 1.00 92.25 198 ASN A N 1
ATOM 1587 C CA . ASN A 1 198 ? 0.743 -8.128 -5.415 1.00 92.25 198 ASN A CA 1
ATOM 1588 C C . ASN A 1 198 ? 1.200 -7.677 -6.815 1.00 92.25 198 ASN A C 1
ATOM 1590 O O . ASN A 1 198 ? 1.770 -6.590 -6.942 1.00 92.25 198 ASN A O 1
ATOM 1594 N N . PRO A 1 199 ? 0.907 -8.460 -7.867 1.00 92.81 199 PRO A N 1
ATOM 1595 C CA . PRO A 1 199 ? 1.449 -8.269 -9.206 1.00 92.81 199 PRO A CA 1
ATOM 1596 C C . PRO A 1 199 ? 1.242 -6.862 -9.758 1.00 92.81 199 PRO A C 1
ATOM 1598 O O . PRO A 1 199 ? 0.161 -6.267 -9.610 1.00 92.81 199 PRO A O 1
ATOM 1601 N N . LEU A 1 200 ? 2.272 -6.335 -10.421 1.00 93.75 200 LEU A N 1
ATOM 1602 C CA . LEU A 1 200 ? 2.247 -5.005 -11.010 1.00 93.75 200 LEU A CA 1
ATOM 1603 C C . LEU A 1 200 ? 1.140 -4.904 -12.065 1.00 93.75 200 LEU A C 1
ATOM 1605 O O . LEU A 1 200 ? 1.026 -5.717 -12.983 1.00 93.75 200 LEU A O 1
ATOM 1609 N N . ARG A 1 201 ? 0.336 -3.847 -11.950 1.00 90.06 201 ARG A N 1
ATOM 1610 C CA . ARG A 1 201 ? -0.684 -3.482 -12.937 1.00 90.06 201 ARG A CA 1
ATOM 1611 C C . ARG A 1 201 ? -0.129 -2.373 -13.813 1.00 90.06 201 ARG A C 1
ATOM 1613 O O . ARG A 1 201 ? 0.118 -1.268 -13.334 1.00 90.06 201 ARG A O 1
ATOM 1620 N N . ILE A 1 202 ? 0.066 -2.680 -15.085 1.00 89.81 202 ILE A N 1
ATOM 1621 C CA . ILE A 1 202 ? 0.749 -1.823 -16.054 1.00 89.81 202 ILE A CA 1
ATOM 1622 C C . ILE A 1 202 ? 0.048 -1.958 -17.404 1.00 89.81 202 ILE A C 1
ATOM 1624 O O . ILE A 1 202 ? -0.444 -3.032 -17.743 1.00 89.81 202 ILE A O 1
ATOM 1628 N N . MET A 1 203 ? -0.070 -0.855 -18.142 1.00 88.12 203 MET A N 1
ATOM 1629 C CA . MET A 1 203 ? -0.753 -0.851 -19.437 1.00 88.12 203 MET A CA 1
ATOM 1630 C C . MET A 1 203 ? 0.119 -1.512 -20.503 1.00 88.12 203 MET A C 1
ATOM 1632 O O . MET A 1 203 ? 1.341 -1.441 -20.433 1.00 88.12 203 MET A O 1
ATOM 1636 N N . ILE A 1 204 ? -0.509 -2.117 -21.514 1.00 90.06 204 ILE A N 1
ATOM 1637 C CA . ILE A 1 204 ? 0.218 -2.807 -22.591 1.00 90.06 204 ILE A CA 1
ATOM 1638 C C . ILE A 1 204 ? 1.063 -1.855 -23.456 1.00 90.06 204 ILE A C 1
ATOM 1640 O O . ILE A 1 204 ? 2.030 -2.284 -24.067 1.00 90.06 204 ILE A O 1
ATOM 1644 N N . ASN A 1 205 ? 0.711 -0.568 -23.479 1.00 90.25 205 ASN A N 1
ATOM 1645 C CA . ASN A 1 205 ? 1.414 0.483 -24.212 1.00 90.25 205 ASN A CA 1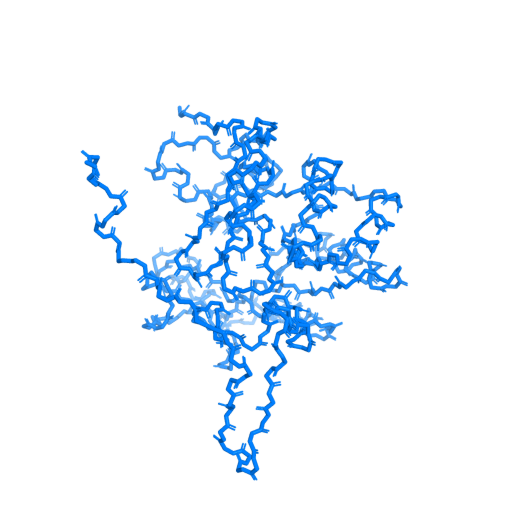
ATOM 1646 C C . ASN A 1 205 ? 2.435 1.255 -23.356 1.00 90.25 205 ASN A C 1
ATOM 1648 O O . ASN A 1 205 ? 2.969 2.255 -23.819 1.00 90.25 205 ASN A O 1
ATOM 1652 N N . ASP A 1 206 ? 2.691 0.844 -22.108 1.00 92.25 206 ASP A N 1
ATOM 1653 C CA . ASP A 1 206 ? 3.788 1.422 -21.326 1.00 92.25 206 ASP A CA 1
ATOM 1654 C C . ASP A 1 206 ? 5.119 1.083 -22.012 1.00 92.25 206 ASP A C 1
ATOM 1656 O O . ASP A 1 206 ? 5.327 -0.062 -22.415 1.00 92.25 206 ASP A O 1
ATOM 1660 N N . ASN A 1 207 ? 6.035 2.050 -22.121 1.00 94.06 207 ASN A N 1
ATOM 1661 C CA . ASN A 1 207 ? 7.311 1.866 -22.821 1.00 94.06 207 ASN A CA 1
ATOM 1662 C C . ASN A 1 207 ? 8.113 0.668 -22.300 1.00 94.06 207 ASN A C 1
ATOM 1664 O O . ASN A 1 207 ? 8.826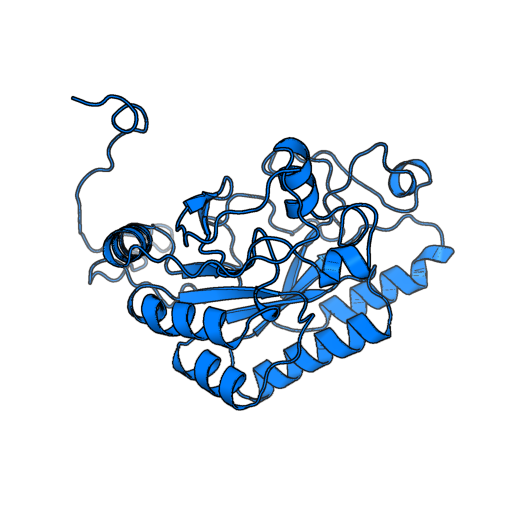 0.038 -23.071 1.00 94.06 207 ASN A O 1
ATOM 1668 N N . ARG A 1 208 ? 7.981 0.320 -21.013 1.00 94.00 208 ARG A N 1
ATOM 1669 C CA . ARG A 1 208 ? 8.645 -0.853 -20.419 1.00 94.00 208 ARG A CA 1
ATOM 1670 C C . ARG A 1 208 ? 8.021 -2.170 -20.876 1.00 94.00 208 ARG A C 1
ATOM 1672 O O . ARG A 1 208 ? 8.680 -3.198 -20.859 1.00 94.00 208 ARG A O 1
ATOM 1679 N N . VAL A 1 209 ? 6.749 -2.167 -21.254 1.00 94.38 209 VAL A N 1
ATOM 1680 C CA . VAL A 1 209 ? 6.110 -3.336 -21.867 1.00 94.38 209 VAL A CA 1
ATOM 1681 C C . VAL A 1 209 ? 6.491 -3.418 -23.339 1.00 94.38 209 VAL A C 1
ATOM 1683 O O . VAL A 1 209 ? 6.930 -4.469 -23.792 1.00 94.38 209 VAL A O 1
ATOM 1686 N N . VAL A 1 210 ? 6.393 -2.298 -24.063 1.00 94.56 210 VAL A N 1
ATOM 1687 C CA . VAL A 1 210 ? 6.715 -2.218 -25.498 1.00 94.56 210 VAL A CA 1
ATOM 1688 C C . VAL A 1 210 ? 8.172 -2.600 -25.775 1.00 94.56 210 VAL A C 1
ATOM 1690 O O . VAL A 1 210 ? 8.442 -3.314 -26.732 1.00 94.56 210 VAL A O 1
ATOM 1693 N N . SER A 1 211 ? 9.107 -2.195 -24.911 1.00 94.25 211 SER A N 1
ATOM 1694 C CA . SER A 1 211 ? 10.528 -2.549 -25.033 1.00 94.25 211 SER A CA 1
ATOM 1695 C C . SER A 1 211 ? 10.867 -3.982 -24.609 1.00 94.25 211 SER A C 1
ATOM 1697 O O . SER A 1 211 ? 12.027 -4.379 -24.682 1.00 94.25 211 SER A O 1
ATOM 1699 N N . GLY A 1 212 ? 9.893 -4.753 -24.113 1.00 94.06 212 GLY A N 1
ATOM 1700 C CA . GLY A 1 212 ? 10.108 -6.108 -23.603 1.00 94.06 212 GLY A CA 1
ATOM 1701 C C . GLY A 1 212 ? 10.715 -6.179 -22.197 1.00 94.06 212 GLY A C 1
ATOM 1702 O O . GLY A 1 212 ? 10.968 -7.280 -21.707 1.00 94.06 212 GLY A O 1
ATOM 1703 N N . GLN A 1 213 ? 10.914 -5.048 -21.507 1.00 94.94 213 GLN A N 1
ATOM 1704 C CA . GLN A 1 213 ? 11.410 -5.038 -20.124 1.00 94.94 213 GLN A CA 1
ATOM 1705 C C . GLN A 1 213 ? 10.465 -5.754 -19.155 1.00 94.94 213 GLN A C 1
ATOM 1707 O O . GLN A 1 213 ? 10.913 -6.488 -18.272 1.00 94.94 213 GLN A O 1
ATOM 1712 N N . ILE A 1 214 ? 9.163 -5.508 -19.288 1.00 95.81 214 ILE A N 1
ATOM 1713 C CA . ILE A 1 214 ? 8.114 -6.056 -18.432 1.00 95.81 214 ILE A CA 1
ATOM 1714 C C . ILE A 1 214 ? 7.159 -6.872 -19.290 1.00 95.81 214 ILE A C 1
ATOM 1716 O O . ILE A 1 214 ? 6.495 -6.356 -20.184 1.00 95.81 214 ILE A O 1
ATOM 1720 N N . VAL A 1 215 ? 7.031 -8.150 -18.954 1.00 94.75 215 VAL A N 1
ATOM 1721 C CA . VAL A 1 215 ? 6.089 -9.063 -19.590 1.00 94.75 215 VAL A CA 1
ATOM 1722 C C . VAL A 1 215 ? 4.750 -8.973 -18.877 1.00 94.75 215 VAL A C 1
ATOM 1724 O O . VAL A 1 215 ? 4.667 -8.946 -17.645 1.00 94.75 215 VAL A O 1
ATOM 1727 N N . VAL A 1 216 ? 3.679 -8.958 -19.660 1.00 93.44 216 VAL A N 1
ATOM 1728 C CA . VAL A 1 216 ? 2.317 -8.817 -19.159 1.00 93.44 216 VAL A CA 1
ATOM 1729 C C . VAL A 1 216 ? 1.361 -9.770 -19.850 1.00 93.44 216 VAL A C 1
ATOM 1731 O O . VAL A 1 216 ? 1.605 -10.222 -20.964 1.00 93.44 216 VAL A O 1
ATOM 1734 N N . GLN A 1 217 ? 0.231 -10.029 -19.202 1.00 88.00 217 GLN A N 1
ATOM 1735 C CA . GLN A 1 217 ? -0.891 -10.749 -19.789 1.00 88.00 217 GLN A CA 1
ATOM 1736 C C . GLN A 1 217 ? -2.213 -10.062 -19.439 1.00 88.00 217 GLN A C 1
ATOM 1738 O O . GLN A 1 217 ? -2.352 -9.430 -18.385 1.00 88.00 217 GLN A O 1
ATOM 1743 N N . LYS A 1 218 ? -3.207 -10.185 -20.325 1.00 81.62 218 LYS A N 1
ATOM 1744 C CA . LYS A 1 218 ? -4.590 -9.819 -19.997 1.00 81.62 218 LYS A CA 1
ATOM 1745 C C . LYS A 1 218 ? -5.154 -10.879 -19.059 1.00 81.62 218 LYS A C 1
ATOM 1747 O O . LYS A 1 218 ? -5.082 -12.066 -19.359 1.00 81.62 218 LYS A O 1
ATOM 1752 N N . HIS A 1 219 ? -5.738 -10.462 -17.941 1.00 71.81 219 HIS A N 1
ATOM 1753 C CA . HIS A 1 219 ? -6.315 -11.391 -16.974 1.00 71.81 219 HIS A CA 1
ATOM 1754 C C . HIS A 1 219 ? -7.784 -11.051 -16.714 1.00 71.81 219 HIS A C 1
ATOM 1756 O O . HIS A 1 219 ? -8.084 -10.047 -16.066 1.00 71.81 219 HIS A O 1
ATOM 1762 N N . LYS A 1 220 ? -8.708 -11.909 -17.175 1.00 63.41 220 LYS A N 1
ATOM 1763 C CA . LYS A 1 220 ? -10.164 -11.702 -17.025 1.00 63.41 220 LYS A CA 1
ATOM 1764 C C . LYS A 1 220 ? -10.598 -11.564 -15.556 1.00 63.41 220 LYS A C 1
ATOM 1766 O O . LYS A 1 220 ? -11.492 -10.786 -15.254 1.00 63.41 220 LYS A O 1
ATOM 1771 N N . GLY A 1 221 ? -9.925 -12.258 -14.632 1.00 56.34 221 GLY A N 1
ATOM 1772 C CA . GLY A 1 221 ? -10.210 -12.195 -13.190 1.00 56.34 221 GLY A CA 1
ATOM 1773 C C . GLY A 1 221 ? -9.617 -10.990 -12.444 1.00 56.34 221 GLY A C 1
ATOM 1774 O O . GLY A 1 221 ? -9.869 -10.830 -11.252 1.00 56.34 221 GLY A O 1
ATOM 1775 N N . ALA A 1 222 ? -8.817 -10.140 -13.100 1.00 57.06 222 ALA A N 1
ATOM 1776 C CA . ALA A 1 222 ? -8.313 -8.933 -12.459 1.00 57.06 222 ALA A CA 1
ATOM 1777 C C . ALA A 1 222 ? -9.426 -7.877 -12.445 1.00 57.06 222 ALA A C 1
ATOM 1779 O O . ALA A 1 222 ? -9.918 -7.478 -13.498 1.00 57.06 222 ALA A O 1
ATOM 1780 N N . VAL A 1 223 ? -9.801 -7.387 -11.257 1.00 54.78 223 VAL A N 1
ATOM 1781 C CA . VAL A 1 223 ? -10.789 -6.299 -11.130 1.00 54.78 223 VAL A CA 1
ATOM 1782 C C . VAL A 1 223 ? -10.385 -5.131 -12.042 1.00 54.78 223 VAL A C 1
ATOM 1784 O O . VAL A 1 223 ? -9.289 -4.588 -11.881 1.00 54.78 223 VAL A O 1
ATOM 1787 N N . GLY A 1 224 ? -11.252 -4.794 -13.006 1.00 53.62 224 GLY A N 1
ATOM 1788 C CA . GLY A 1 224 ? -11.052 -3.724 -13.990 1.00 53.62 224 GLY A CA 1
ATOM 1789 C C . GLY A 1 224 ? -10.455 -4.133 -15.346 1.00 53.62 224 GLY A C 1
ATOM 1790 O O . GLY A 1 224 ? -10.084 -3.240 -16.100 1.00 53.62 224 GLY A O 1
ATOM 1791 N N . GLY A 1 225 ? -10.315 -5.430 -15.664 1.00 54.72 225 GLY A N 1
ATOM 1792 C CA . GLY A 1 225 ? -9.851 -5.889 -16.989 1.00 54.72 225 GLY A CA 1
ATOM 1793 C C . GLY A 1 225 ? -8.406 -5.497 -17.326 1.00 54.72 225 GLY A C 1
ATOM 1794 O O . GLY A 1 225 ? -8.015 -5.469 -18.491 1.00 54.72 225 GLY A O 1
ATOM 1795 N N . SER A 1 226 ? -7.617 -5.153 -16.306 1.00 67.00 226 SER A N 1
ATOM 1796 C CA . SER A 1 226 ? -6.275 -4.596 -16.458 1.00 67.00 226 SER A CA 1
ATOM 1797 C C . SER A 1 226 ? -5.265 -5.631 -16.947 1.00 67.00 226 SER A C 1
ATOM 1799 O O . SER A 1 226 ? -5.298 -6.788 -16.530 1.00 67.00 226 SER A O 1
ATOM 1801 N N . THR A 1 227 ? -4.308 -5.174 -17.744 1.00 85.50 227 THR A N 1
ATOM 1802 C CA . THR A 1 227 ? -3.064 -5.883 -18.044 1.00 85.50 227 THR A CA 1
ATOM 1803 C C . THR A 1 227 ? -2.208 -6.003 -16.770 1.00 85.50 227 THR A C 1
ATOM 1805 O O . THR A 1 227 ? -2.061 -5.037 -16.013 1.00 85.50 227 THR A O 1
ATOM 1808 N N . VAL A 1 228 ? -1.706 -7.208 -16.480 1.00 88.12 228 VAL A N 1
ATOM 1809 C CA . VAL A 1 228 ? -0.984 -7.527 -15.233 1.00 88.12 228 VAL A CA 1
ATOM 1810 C C . VAL A 1 228 ? 0.327 -8.243 -15.549 1.00 88.12 228 VAL A C 1
ATOM 1812 O O . VAL A 1 228 ? 0.361 -9.129 -16.404 1.00 88.12 228 VAL A O 1
ATOM 1815 N N . SER A 1 229 ? 1.398 -7.878 -14.844 1.00 91.69 229 SER A N 1
ATOM 1816 C CA . SER A 1 229 ? 2.696 -8.552 -14.899 1.00 91.69 229 SER A CA 1
ATOM 1817 C C . SER A 1 229 ? 2.778 -9.615 -13.804 1.00 91.69 229 SER A C 1
ATOM 1819 O O . SER A 1 229 ? 2.973 -9.288 -12.640 1.00 91.69 229 SER A O 1
ATOM 1821 N N . ILE A 1 230 ? 2.558 -10.880 -14.167 1.00 87.88 230 ILE A N 1
ATOM 1822 C CA . ILE A 1 230 ? 2.414 -11.995 -13.218 1.00 87.88 230 ILE A CA 1
ATOM 1823 C C . ILE A 1 230 ? 3.699 -12.822 -13.223 1.00 87.88 230 ILE A C 1
ATOM 1825 O O . ILE A 1 230 ? 3.938 -13.569 -14.171 1.00 87.88 230 ILE A O 1
ATOM 1829 N N . SER A 1 231 ? 4.531 -12.675 -12.189 1.00 88.94 231 SER A N 1
ATOM 1830 C CA . SER A 1 231 ? 5.756 -13.471 -12.022 1.00 88.94 231 SER A CA 1
ATOM 1831 C C . SER A 1 231 ? 5.461 -14.873 -11.484 1.00 88.94 231 SER A C 1
ATOM 1833 O O . SER A 1 231 ? 6.046 -15.839 -11.966 1.00 88.94 231 SER A O 1
ATOM 1835 N N . ASN A 1 232 ? 4.508 -15.001 -10.555 1.00 87.19 232 ASN A N 1
ATOM 1836 C CA . ASN A 1 232 ? 4.049 -16.272 -10.003 1.00 87.19 232 ASN A CA 1
ATOM 1837 C C . ASN A 1 232 ? 2.613 -16.589 -10.461 1.00 87.19 232 ASN A C 1
ATOM 1839 O O . ASN A 1 232 ? 1.680 -15.821 -10.231 1.00 87.19 232 ASN A O 1
ATOM 1843 N N . LYS A 1 233 ? 2.416 -17.743 -11.112 1.00 82.81 233 LYS A N 1
ATOM 1844 C CA . LYS A 1 233 ? 1.103 -18.167 -11.635 1.00 82.81 233 LYS A CA 1
ATOM 1845 C C . LYS A 1 233 ? 0.081 -18.491 -10.539 1.00 82.81 233 LYS A C 1
ATOM 1847 O O . LYS A 1 233 ? -1.112 -18.431 -10.815 1.00 82.81 233 LYS A O 1
ATOM 1852 N N . ALA A 1 234 ? 0.529 -18.819 -9.327 1.00 81.88 234 ALA A N 1
ATOM 1853 C CA . ALA A 1 234 ? -0.347 -19.111 -8.191 1.00 81.88 234 ALA A CA 1
ATOM 1854 C C . ALA A 1 234 ? -0.934 -17.845 -7.539 1.00 81.88 234 ALA A C 1
ATOM 1856 O O . ALA A 1 234 ? -1.753 -17.935 -6.626 1.00 81.88 234 ALA A O 1
ATOM 1857 N N . THR A 1 235 ? -0.524 -16.656 -7.986 1.00 84.56 235 THR A N 1
ATOM 1858 C CA . THR A 1 235 ? -0.893 -15.407 -7.328 1.00 84.56 235 THR A CA 1
ATOM 1859 C C . THR A 1 235 ? -2.367 -15.061 -7.492 1.00 84.56 235 THR A C 1
ATOM 1861 O O . THR A 1 235 ? -2.916 -15.003 -8.594 1.00 84.56 235 THR A O 1
ATOM 1864 N N . TYR A 1 236 ? -3.012 -14.753 -6.368 1.00 85.25 236 TYR A N 1
ATOM 1865 C CA . TYR A 1 236 ? -4.434 -14.453 -6.322 1.00 85.25 236 TYR A CA 1
ATOM 1866 C C . TYR A 1 236 ? -4.754 -13.025 -6.806 1.00 85.25 236 TYR A C 1
ATOM 1868 O O . TYR A 1 236 ? -4.272 -12.026 -6.269 1.00 85.25 236 TYR A O 1
ATOM 1876 N N . LEU A 1 237 ? -5.640 -12.901 -7.803 1.00 82.62 237 LEU A N 1
ATOM 1877 C CA . LEU A 1 237 ? -6.002 -11.612 -8.427 1.00 82.62 237 LEU A CA 1
ATOM 1878 C C . LEU A 1 237 ? -7.465 -11.184 -8.233 1.00 82.62 237 LEU A C 1
ATOM 1880 O O . LEU A 1 237 ? -7.839 -10.090 -8.674 1.00 82.62 237 LEU A O 1
ATOM 1884 N N . GLY A 1 238 ? -8.270 -12.021 -7.575 1.00 81.19 238 GLY A N 1
ATOM 1885 C CA . GLY A 1 238 ? -9.711 -11.836 -7.417 1.00 81.19 238 GLY A CA 1
ATOM 1886 C C . GLY A 1 238 ? -10.129 -10.865 -6.303 1.00 81.19 238 GLY A C 1
ATOM 1887 O O . GLY A 1 238 ? -9.375 -9.992 -5.855 1.00 81.19 238 GLY A O 1
ATOM 1888 N N . LYS A 1 239 ? -11.382 -11.014 -5.849 1.00 84.31 239 LYS A N 1
ATOM 1889 C CA . LYS A 1 239 ? -11.973 -10.222 -4.753 1.00 84.31 239 LYS A CA 1
ATOM 1890 C C . LYS A 1 239 ? -11.369 -10.618 -3.406 1.00 84.31 239 LYS A C 1
ATOM 1892 O O . LYS A 1 239 ? -11.084 -11.790 -3.179 1.00 84.31 239 LYS A O 1
ATOM 1897 N N . CYS A 1 240 ? -11.227 -9.667 -2.486 1.00 84.69 240 CYS A N 1
ATOM 1898 C CA . CYS A 1 240 ? -10.564 -9.923 -1.205 1.00 84.69 240 CYS A CA 1
ATOM 1899 C C . CYS A 1 240 ? -11.330 -10.901 -0.311 1.00 84.69 240 CYS A C 1
ATOM 1901 O O . CYS A 1 240 ? -10.695 -11.630 0.431 1.00 84.69 240 CYS A O 1
ATOM 1903 N N . GLY A 1 241 ? -12.659 -10.993 -0.423 1.00 80.19 241 GLY A N 1
ATOM 1904 C CA . GLY A 1 241 ? -13.436 -11.954 0.372 1.00 80.19 241 GLY A CA 1
ATOM 1905 C C . GLY A 1 241 ? -13.176 -13.431 0.064 1.00 80.19 241 GLY A C 1
ATOM 1906 O O . GLY A 1 241 ? -13.555 -14.264 0.869 1.00 80.19 241 GLY A O 1
ATOM 1907 N N . LEU A 1 242 ? -12.524 -13.744 -1.060 1.00 81.81 242 LEU A N 1
ATOM 1908 C CA . LEU A 1 242 ? -12.111 -15.105 -1.433 1.00 81.81 242 LEU A CA 1
ATOM 1909 C C . LEU A 1 242 ? -10.579 -15.237 -1.511 1.00 81.81 242 LEU A C 1
ATOM 1911 O O . LEU A 1 242 ? -10.061 -16.251 -1.962 1.00 81.81 242 LEU A O 1
ATOM 1915 N N . CYS A 1 243 ? -9.844 -14.187 -1.137 1.00 83.12 243 CYS A N 1
ATOM 1916 C CA . CYS A 1 243 ? -8.387 -14.215 -1.153 1.00 83.12 243 CYS A CA 1
ATOM 1917 C C . CYS A 1 243 ? -7.897 -15.101 -0.006 1.00 83.12 243 CYS A C 1
ATOM 1919 O O . CYS A 1 243 ? -8.335 -14.867 1.113 1.00 83.12 243 CYS A O 1
ATOM 1921 N N . PRO A 1 244 ? -6.996 -16.066 -0.222 1.00 83.25 244 PRO A N 1
ATOM 1922 C CA . PRO A 1 244 ? -6.472 -16.877 0.876 1.00 83.25 244 PRO A CA 1
ATOM 1923 C C . PRO A 1 244 ? -5.633 -16.044 1.858 1.00 83.25 244 PRO A C 1
ATOM 1925 O O . PRO A 1 244 ? -5.687 -16.273 3.061 1.00 83.25 244 PRO A O 1
ATOM 1928 N N . ASP A 1 245 ? -4.927 -15.021 1.367 1.00 85.69 245 ASP A N 1
ATOM 1929 C CA . ASP A 1 245 ? -3.992 -14.246 2.190 1.00 85.69 245 ASP A CA 1
ATOM 1930 C C . ASP A 1 245 ? -4.681 -13.317 3.192 1.00 85.69 245 ASP A C 1
ATOM 1932 O O . ASP A 1 245 ? -4.088 -12.963 4.205 1.00 85.69 245 ASP A O 1
ATOM 1936 N N . GLN A 1 246 ? -5.892 -12.833 2.879 1.00 89.88 246 GLN A N 1
ATOM 1937 C CA . GLN A 1 246 ? -6.694 -11.939 3.740 1.00 89.88 246 GLN A CA 1
ATOM 1938 C C . GLN A 1 246 ? -5.908 -10.753 4.320 1.00 89.88 246 GLN A C 1
ATOM 1940 O O . GLN A 1 246 ? -6.144 -10.296 5.436 1.00 89.88 246 GLN A O 1
ATOM 1945 N N . CYS A 1 247 ? -4.940 -10.250 3.549 1.00 90.75 247 CYS A N 1
ATOM 1946 C CA . CYS A 1 247 ? -3.997 -9.212 3.971 1.00 90.75 247 CYS A CA 1
ATOM 1947 C C . CYS A 1 247 ? -3.219 -9.527 5.268 1.00 90.75 247 CYS A C 1
ATOM 1949 O O . CYS A 1 247 ? -2.820 -8.610 5.988 1.00 90.75 247 CYS A O 1
ATOM 1951 N N . GLY A 1 248 ? -2.976 -10.808 5.548 1.00 89.81 248 GLY A N 1
ATOM 1952 C CA . GLY A 1 248 ? -2.289 -11.303 6.740 1.00 89.81 248 GLY A CA 1
ATOM 1953 C C . GLY A 1 248 ? -3.199 -11.568 7.930 1.00 89.81 248 GLY A C 1
ATOM 1954 O O . GLY A 1 248 ? -2.708 -11.970 8.984 1.00 89.81 248 GLY A O 1
ATOM 1955 N N . VAL A 1 249 ? -4.504 -11.326 7.799 1.00 88.06 249 VAL A N 1
ATOM 1956 C CA . VAL A 1 249 ? -5.462 -11.651 8.853 1.00 88.06 249 VAL A CA 1
ATOM 1957 C C . VAL A 1 249 ? -5.641 -13.160 8.867 1.00 88.06 249 VAL A C 1
ATOM 1959 O O . VAL A 1 249 ? -6.248 -13.730 7.966 1.00 88.06 249 VAL A O 1
ATOM 1962 N N . GLU A 1 250 ? -5.114 -13.805 9.905 1.00 71.56 250 GLU A N 1
ATOM 1963 C CA . GLU A 1 250 ? -5.413 -15.207 10.183 1.00 71.56 250 GLU A CA 1
ATOM 1964 C C . GLU A 1 250 ? -6.931 -15.381 10.252 1.00 71.56 250 GLU A C 1
ATOM 1966 O O . GLU A 1 250 ? -7.602 -14.805 11.114 1.00 71.56 250 GLU A O 1
ATOM 1971 N N . PHE A 1 251 ? -7.471 -16.207 9.356 1.00 50.41 251 PHE A N 1
ATOM 1972 C CA . PHE A 1 251 ? -8.903 -16.511 9.306 1.00 50.41 251 PHE A CA 1
ATOM 1973 C C . PHE A 1 251 ? -9.425 -17.219 10.566 1.00 50.41 251 PHE A C 1
ATOM 1975 O O . PHE A 1 251 ? -10.631 -17.370 10.740 1.00 50.41 251 PHE A O 1
ATOM 1982 N N . ASN A 1 252 ? -8.528 -17.554 11.497 1.00 40.41 252 ASN A N 1
ATOM 1983 C CA . ASN A 1 252 ? -8.855 -18.061 12.824 1.00 40.41 252 ASN A CA 1
ATOM 1984 C C . ASN A 1 252 ? -9.464 -16.991 13.752 1.00 40.41 252 ASN A C 1
ATOM 1986 O O . ASN A 1 252 ? -9.997 -17.338 14.801 1.00 40.41 252 ASN A O 1
ATOM 1990 N N . LYS A 1 253 ? -9.454 -15.699 13.376 1.00 36.41 253 LYS A N 1
ATOM 1991 C CA . LYS A 1 253 ? -10.288 -14.668 14.021 1.00 36.41 253 LYS A CA 1
ATOM 1992 C C . LYS A 1 253 ? -11.628 -14.519 13.294 1.00 36.41 253 LYS A C 1
ATOM 1994 O O . LYS A 1 253 ? -11.919 -13.492 12.682 1.00 36.41 253 LYS A O 1
ATOM 1999 N N . LEU A 1 254 ? -12.464 -15.549 13.387 1.00 32.84 254 LEU A N 1
ATOM 2000 C CA . LEU A 1 254 ? -13.892 -15.439 13.095 1.00 32.84 254 LEU A CA 1
ATOM 2001 C C . LEU A 1 254 ? -14.574 -14.699 14.254 1.00 32.84 254 LEU A C 1
ATOM 2003 O O . LEU A 1 254 ? -14.875 -15.287 15.285 1.00 32.84 254 LEU A O 1
ATOM 2007 N N . TRP A 1 255 ? -14.813 -13.400 14.077 1.00 32.16 255 TRP A N 1
ATOM 2008 C CA . TRP A 1 255 ? -15.817 -12.667 14.848 1.00 32.16 255 TRP A CA 1
ATOM 2009 C C . TRP A 1 255 ? -16.954 -12.284 13.913 1.00 32.16 255 TRP A C 1
ATOM 2011 O O . TRP A 1 255 ? -16.838 -11.340 13.130 1.00 32.16 255 TRP A O 1
ATOM 2021 N N . VAL A 1 256 ? -18.054 -13.030 14.005 1.00 30.11 256 VAL A N 1
ATOM 2022 C CA . VAL A 1 256 ? -19.352 -12.617 13.472 1.00 30.11 256 VAL A CA 1
ATOM 2023 C C . VAL A 1 256 ? -20.421 -13.005 14.492 1.00 30.11 256 VAL A C 1
ATOM 2025 O O . VAL A 1 256 ? -20.590 -14.178 14.801 1.00 30.11 256 VAL A O 1
ATOM 2028 N N . GLY A 1 257 ? -21.114 -12.008 15.044 1.00 33.16 257 GLY A N 1
ATOM 2029 C CA . GLY A 1 257 ? -22.426 -12.186 15.679 1.00 33.16 257 GLY A CA 1
ATOM 2030 C C . GLY A 1 257 ? -22.526 -13.100 16.904 1.00 33.16 257 GLY A C 1
ATOM 2031 O O . GLY A 1 257 ? -23.640 -13.432 17.275 1.00 33.16 257 GLY A O 1
ATOM 2032 N N . GLY A 1 258 ? -21.422 -13.515 17.530 1.00 32.31 258 GLY A N 1
ATOM 2033 C CA . GLY A 1 258 ? -21.470 -14.476 18.639 1.00 32.31 258 GLY A CA 1
ATOM 2034 C C . GLY A 1 258 ? -21.596 -15.942 18.209 1.00 32.31 258 GLY A C 1
ATOM 2035 O O . GLY A 1 258 ? -21.822 -16.787 19.069 1.00 32.31 258 GLY A O 1
ATOM 2036 N N . TYR A 1 259 ? -21.397 -16.275 16.925 1.00 34.03 259 TYR A N 1
ATOM 2037 C CA . TYR A 1 259 ? -21.542 -17.653 16.443 1.00 34.03 259 TYR A CA 1
ATOM 2038 C C . TYR A 1 259 ? -20.315 -18.148 15.656 1.00 34.03 259 TYR A C 1
ATOM 2040 O O . TYR A 1 259 ? -19.862 -17.550 14.680 1.00 34.03 259 TYR A O 1
ATOM 2048 N N . LYS A 1 260 ? -19.756 -19.268 16.130 1.00 39.00 260 LYS A N 1
ATOM 2049 C CA . LYS A 1 260 ? -18.554 -19.953 15.628 1.00 39.00 260 LYS A CA 1
ATOM 2050 C C . LYS A 1 260 ? -18.914 -20.829 14.424 1.00 39.00 260 LYS A C 1
ATOM 2052 O O . LYS A 1 260 ? -19.753 -21.713 14.552 1.00 39.00 260 LYS A O 1
ATOM 2057 N N . MET A 1 261 ? -18.269 -20.627 13.275 1.00 43.09 261 MET A N 1
ATOM 2058 C CA . MET A 1 261 ? -18.370 -21.568 12.149 1.00 43.09 261 MET A CA 1
ATOM 2059 C C . MET A 1 261 ? -17.524 -22.813 12.451 1.00 43.09 261 MET A C 1
ATOM 2061 O O . MET A 1 261 ? -16.417 -22.684 12.976 1.00 43.09 261 MET A O 1
ATOM 2065 N N . THR A 1 262 ? -18.012 -23.999 12.094 1.00 43.12 262 THR A N 1
ATOM 2066 C CA . THR A 1 262 ? -17.254 -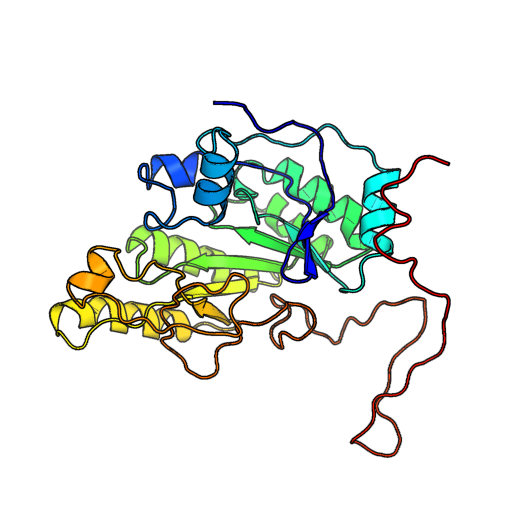25.257 12.173 1.00 43.12 262 THR A CA 1
ATOM 2067 C C . THR A 1 262 ? -17.363 -26.012 10.853 1.00 43.12 262 THR A C 1
ATOM 2069 O O . THR A 1 262 ? -18.319 -25.827 10.093 1.00 43.12 262 THR A O 1
ATOM 2072 N N . LYS A 1 263 ? -16.372 -26.858 10.574 1.00 47.03 263 LYS A N 1
ATOM 2073 C CA . LYS A 1 263 ? -16.538 -27.908 9.572 1.00 47.03 263 LYS A CA 1
ATOM 2074 C C . LYS A 1 263 ? -17.643 -28.853 10.049 1.00 47.03 263 LYS A C 1
ATOM 2076 O O . LYS A 1 263 ? -17.705 -29.147 11.245 1.00 47.03 263 LYS A O 1
ATOM 2081 N N . GLY A 1 264 ? -18.536 -29.241 9.144 1.00 50.41 264 GLY A N 1
ATOM 2082 C CA . GLY A 1 264 ? -19.511 -30.295 9.412 1.00 50.41 264 GLY A CA 1
ATOM 2083 C C . GLY A 1 264 ? -18.834 -31.665 9.499 1.00 50.41 264 GLY A C 1
ATOM 2084 O O . GLY A 1 264 ? -17.653 -31.793 9.192 1.00 50.41 264 GLY A O 1
ATOM 2085 N N . GLU A 1 265 ? -19.591 -32.684 9.909 1.00 45.91 265 GLU A N 1
ATOM 2086 C CA . GLU A 1 265 ? -19.125 -34.083 10.009 1.00 45.91 265 GLU A CA 1
ATOM 2087 C C . GLU A 1 265 ? -18.647 -34.656 8.666 1.00 45.91 265 GLU A C 1
ATOM 2089 O O . GLU A 1 265 ? -17.828 -35.568 8.620 1.00 45.91 265 GLU A O 1
ATOM 2094 N N . ASP A 1 266 ? -19.110 -34.063 7.570 1.00 44.81 266 ASP A N 1
ATOM 2095 C CA . ASP A 1 266 ? -18.523 -34.208 6.250 1.00 44.81 266 ASP A CA 1
ATOM 2096 C C . ASP A 1 266 ? -17.551 -33.038 6.019 1.00 44.81 266 ASP A C 1
ATOM 2098 O O . ASP A 1 266 ? -17.963 -31.883 5.854 1.00 44.81 266 ASP A O 1
ATOM 2102 N N . ASP A 1 267 ? -16.251 -33.353 6.004 1.00 47.19 267 ASP A N 1
ATOM 2103 C CA . ASP A 1 267 ? -15.099 -32.445 5.849 1.00 47.19 267 ASP A CA 1
ATOM 2104 C C . ASP A 1 267 ? -15.161 -31.569 4.575 1.00 47.19 267 ASP A C 1
ATOM 2106 O O . ASP A 1 267 ? -14.362 -30.643 4.392 1.00 47.19 267 ASP A O 1
ATOM 2110 N N . SER A 1 268 ? -16.128 -31.850 3.696 1.00 39.09 268 SER A N 1
ATOM 2111 C CA . SER A 1 268 ? -16.422 -31.123 2.467 1.00 39.09 268 SER A CA 1
ATOM 2112 C C . SER A 1 268 ? -17.473 -30.004 2.608 1.00 39.09 268 SER A C 1
ATOM 2114 O O . SER A 1 268 ? -17.667 -29.243 1.655 1.00 39.09 268 SER A O 1
ATOM 2116 N N . LYS A 1 269 ? -18.126 -29.824 3.774 1.00 37.09 269 LYS A N 1
ATOM 2117 C CA . LYS A 1 269 ? -19.145 -28.772 3.990 1.00 37.09 269 LYS A CA 1
ATOM 2118 C C . LYS A 1 269 ? -18.900 -27.924 5.245 1.00 37.09 269 LYS A C 1
ATOM 2120 O O . LYS A 1 269 ? -18.780 -28.417 6.361 1.00 37.09 269 LYS A O 1
ATOM 2125 N N . MET A 1 270 ? -18.902 -26.601 5.067 1.00 40.56 270 MET A N 1
ATOM 2126 C CA . MET A 1 270 ? -18.891 -25.618 6.162 1.00 40.56 270 MET A CA 1
ATOM 2127 C C . MET A 1 270 ? -20.332 -25.288 6.565 1.00 40.56 270 MET A C 1
ATOM 2129 O O . MET A 1 270 ? -21.109 -24.865 5.708 1.00 40.56 270 MET A O 1
ATOM 2133 N N . VAL A 1 271 ? -20.688 -25.441 7.847 1.00 39.31 271 VAL A N 1
ATOM 2134 C CA . VAL A 1 271 ? -22.053 -25.166 8.337 1.00 39.31 271 VAL A CA 1
ATOM 2135 C C . VAL A 1 271 ? -22.114 -23.917 9.227 1.00 39.31 271 VAL A C 1
ATOM 2137 O O . VAL A 1 271 ? -21.189 -23.673 10.011 1.00 39.31 271 VAL A O 1
ATOM 2140 N N . PRO A 1 272 ? -23.176 -23.092 9.119 1.00 40.88 272 PRO A N 1
ATOM 2141 C CA . PRO A 1 272 ? -23.327 -21.902 9.942 1.00 40.88 272 PRO A CA 1
ATOM 2142 C C . PRO A 1 272 ? -23.734 -22.254 11.365 1.00 40.88 272 PRO A C 1
ATOM 2144 O O . PRO A 1 272 ? -24.645 -23.052 11.570 1.00 40.88 272 PRO A O 1
ATOM 2147 N N . CYS A 1 273 ? -23.160 -21.562 12.342 1.00 46.19 273 CYS A N 1
ATOM 2148 C CA . CYS A 1 273 ? -23.848 -21.396 13.613 1.00 46.19 273 CYS A CA 1
ATOM 2149 C C . CYS A 1 273 ? -24.747 -20.146 13.458 1.00 46.19 273 CYS A C 1
ATOM 2151 O O . CYS A 1 273 ? -24.275 -19.084 13.053 1.00 46.19 273 CYS A O 1
ATOM 2153 N N . LYS A 1 274 ? -26.069 -20.339 13.566 1.00 34.19 274 LYS A N 1
ATOM 2154 C CA . LYS A 1 274 ? -27.134 -19.450 13.045 1.00 34.19 274 LYS A CA 1
ATOM 2155 C C . LYS A 1 274 ? -27.023 -17.995 13.525 1.00 34.19 274 LYS A C 1
ATOM 2157 O O . LYS A 1 274 ? -27.019 -17.792 14.727 1.00 34.19 274 LYS A O 1
ATOM 2162 N N . TYR A 1 275 ? -27.132 -17.026 12.602 1.00 34.78 275 TYR A N 1
ATOM 2163 C CA . TYR A 1 275 ? -27.938 -15.795 12.761 1.00 34.78 275 TYR A CA 1
ATOM 2164 C C . TYR A 1 275 ? -28.278 -15.170 11.381 1.00 34.78 275 TYR A C 1
ATOM 2166 O O . TYR A 1 275 ? -27.425 -15.129 10.497 1.00 34.78 275 TYR A O 1
ATOM 2174 N N . ASP A 1 276 ? -29.517 -14.689 11.212 1.00 34.34 276 ASP A N 1
ATOM 2175 C CA . ASP A 1 276 ? -30.118 -13.987 10.044 1.00 34.34 276 ASP A CA 1
ATOM 2176 C C . ASP A 1 276 ? -30.696 -12.639 10.576 1.00 34.34 276 ASP A C 1
ATOM 2178 O O . ASP A 1 276 ? -31.033 -12.633 11.767 1.00 34.34 276 ASP A O 1
ATOM 2182 N N . PRO A 1 277 ? -30.786 -11.489 9.844 1.00 40.12 277 PRO A N 1
ATOM 2183 C CA . PRO A 1 277 ? -31.560 -11.326 8.600 1.00 40.12 277 PRO A CA 1
ATOM 2184 C C . PRO A 1 277 ? -30.941 -10.483 7.449 1.00 40.12 277 PRO A C 1
ATOM 2186 O O . PRO A 1 277 ? -30.244 -9.489 7.660 1.00 40.12 277 PRO A O 1
ATOM 2189 N N . LYS A 1 278 ? -31.304 -10.896 6.220 1.00 30.81 278 LYS A N 1
ATOM 2190 C CA . LYS A 1 278 ? -31.493 -10.189 4.919 1.00 30.81 278 LYS A CA 1
ATOM 2191 C C . LYS A 1 278 ? -30.782 -8.843 4.648 1.00 30.81 278 LYS A C 1
ATOM 2193 O O . LYS A 1 278 ? -31.073 -7.814 5.248 1.00 30.81 278 LYS A O 1
ATOM 2198 N N . ALA A 1 279 ? -29.974 -8.821 3.581 1.00 32.69 279 ALA A N 1
ATOM 2199 C CA . ALA A 1 279 ? -29.429 -7.604 2.968 1.00 32.69 279 ALA A CA 1
ATOM 2200 C C . ALA A 1 279 ? -30.409 -6.978 1.949 1.00 32.69 279 ALA A C 1
ATOM 2202 O O . ALA A 1 279 ? -30.866 -7.670 1.039 1.00 32.69 279 ALA A O 1
ATOM 2203 N N . MET A 1 280 ? -30.678 -5.673 2.083 1.00 30.64 280 MET A N 1
ATOM 2204 C CA . MET A 1 280 ? -31.369 -4.839 1.083 1.00 30.64 280 MET A CA 1
ATOM 2205 C C . MET A 1 280 ? -30.569 -4.738 -0.223 1.00 30.64 280 MET A C 1
ATOM 2207 O O . MET A 1 280 ? -29.335 -4.826 -0.228 1.00 30.64 280 MET A O 1
ATOM 2211 N N . ASN A 1 281 ? -31.278 -4.549 -1.335 1.00 34.31 281 ASN A N 1
ATOM 2212 C CA . ASN A 1 281 ? -30.689 -4.435 -2.665 1.00 34.31 281 ASN A CA 1
ATOM 2213 C C . ASN A 1 281 ? -30.236 -2.985 -2.956 1.00 34.31 281 ASN A C 1
ATOM 2215 O O . ASN A 1 281 ? -30.621 -2.020 -2.305 1.00 34.31 281 ASN A O 1
ATOM 2219 N N . GLN A 1 282 ? -29.339 -2.837 -3.931 1.00 31.95 282 GLN A N 1
ATOM 2220 C CA . GLN A 1 282 ? -28.585 -1.604 -4.196 1.00 31.95 282 GLN A CA 1
ATOM 2221 C C . GLN A 1 282 ? -29.436 -0.448 -4.771 1.00 31.95 282 GLN A C 1
ATOM 2223 O O . GLN A 1 282 ? -28.939 0.672 -4.860 1.00 31.95 282 GLN A O 1
ATOM 2228 N N . ILE A 1 283 ? -30.689 -0.717 -5.163 1.00 30.98 283 ILE A N 1
ATOM 2229 C CA . ILE A 1 283 ? -31.636 0.262 -5.725 1.00 30.98 283 ILE A CA 1
ATOM 2230 C C . ILE A 1 283 ? -32.369 1.031 -4.618 1.00 30.98 283 ILE A C 1
ATOM 2232 O O . ILE A 1 283 ? -32.560 2.235 -4.750 1.00 30.98 283 ILE A O 1
ATOM 2236 N N . GLU A 1 284 ? -32.647 0.394 -3.480 1.00 37.16 284 GLU A N 1
ATOM 2237 C CA . GLU A 1 284 ? -33.291 1.026 -2.315 1.00 37.16 284 GLU A CA 1
ATOM 2238 C C . GLU A 1 284 ? -32.381 2.044 -1.591 1.00 37.16 284 GLU A C 1
ATOM 2240 O O . GLU A 1 284 ? -32.797 2.704 -0.647 1.00 37.16 284 GLU A O 1
ATOM 2245 N N . MET A 1 285 ? -31.120 2.187 -2.019 1.00 37.06 285 MET A N 1
ATOM 2246 C CA . MET A 1 285 ? -30.153 3.137 -1.451 1.00 37.06 285 MET A CA 1
ATOM 2247 C C . MET A 1 285 ? -30.131 4.510 -2.151 1.00 37.06 285 MET A C 1
ATOM 2249 O O . MET A 1 285 ? -29.344 5.363 -1.738 1.00 37.06 285 MET A O 1
ATOM 2253 N N . PHE A 1 286 ? -30.921 4.718 -3.216 1.00 32.59 286 PHE A N 1
ATOM 2254 C CA . PHE A 1 286 ? -30.854 5.928 -4.056 1.00 32.59 286 PHE A CA 1
ATOM 2255 C C . PHE A 1 286 ? -32.200 6.613 -4.347 1.00 32.59 286 PHE A C 1
ATOM 2257 O O . PHE A 1 286 ? -32.232 7.546 -5.147 1.00 32.59 286 PHE A O 1
ATOM 2264 N N . THR A 1 287 ? -33.291 6.211 -3.697 1.00 32.38 287 THR A N 1
ATOM 2265 C CA . THR A 1 287 ? -34.573 6.929 -3.754 1.00 32.38 287 THR A CA 1
ATOM 2266 C C . THR A 1 287 ? -34.944 7.396 -2.352 1.00 32.38 287 THR A C 1
ATOM 2268 O O . THR A 1 287 ? -35.166 6.562 -1.479 1.00 32.38 287 THR A O 1
ATOM 2271 N N . ASP A 1 288 ? -34.985 8.714 -2.137 1.00 37.22 288 ASP A N 1
ATOM 2272 C CA . ASP A 1 288 ? -35.577 9.308 -0.934 1.00 37.22 288 ASP A CA 1
ATOM 2273 C C . ASP A 1 288 ? -37.107 9.173 -1.021 1.00 37.22 288 ASP A C 1
ATOM 2275 O O . ASP A 1 288 ? -37.784 9.995 -1.642 1.00 37.22 288 ASP A O 1
ATOM 2279 N N . THR A 1 289 ? -37.628 8.115 -0.402 1.00 37.75 289 THR A N 1
ATOM 2280 C CA . THR A 1 289 ? -38.969 8.039 0.199 1.00 37.75 289 THR A CA 1
ATOM 2281 C C . THR A 1 289 ? -38.849 7.304 1.518 1.00 37.75 289 THR A C 1
ATOM 2283 O O . THR A 1 289 ? -38.251 6.202 1.489 1.00 37.75 289 THR A O 1
#

Secondary structure (DSSP, 8-state):
-BPPPSB---EE-TTS-EE--SEEB-HHHHHH-TTTSGGG--HHHHHHHHTTB-TTS-EE--B--HHHHHHHHHH-SSSEEEE-SSB-GGGGHHHHHHHHHHHHTTSEEEEEE--SSPPPHHHHHHHHHTT-EEEEEE-TTS-HHHHHHHHHHHHHHHHTT-EEEEEE----B-S-GGGHHHHHHHHHHHTSSSEEE--EE--TTSHHHHTTSB--EE-TTSTTS-EEE-S-TT---S-GGG-SSGGG--TT---STT---EE-SSTT-EEPPP----PPPTTTTS---

Organism: NCBI:txid412755

pLDDT: mean 86.08, std 20.46, range [30.11, 98.81]